Protein AF-A0AAD9R3A1-F1 (afdb_monomer_lite)

Organism: Acropora cervicornis (NCBI:txid6130)

pLDDT: mean 74.21, std 23.75, range [25.98, 95.62]

Secondary structure (DSSP, 8-state):
-HHHHHHHHHHHHHHHHHHHHHSHHHHHHHSS--S---S-S------HHHHHHHHHHHHHHHHHIIIIIHHHHHHHHHHHHHHHH-TTS-HHHHHHHHHHHHHHHHHHHHHHHHHHHHHHHHHHHHHHHHHHHHHTT--TT--HHHHHHHHHHHHHHHHHHHHHHHTTHHHHHHHHHHHHHTPPPP---

Sequence (189 aa):
MCVGFTVLYMRASMTFIAKNLSSTFSLAFFGILGPSLSSENFIMAASAAQTRVKQEVEKSIENLEKDHLRGLQAKSHLCAAKCCDNLAASKEEVQQCMNQCFTPIQQIQEYIGKELTGFQDRLSRCAQQCQDRIQDNVEPNTTQSDLEKYQAELNICVDKCCNTHLELVPKMFVRMKKVLSEVKEPSPR

Structure (mmCIF, N/CA/C/O backbone):
data_AF-A0AAD9R3A1-F1
#
_entry.id   AF-A0AAD9R3A1-F1
#
loop_
_atom_site.group_PDB
_atom_site.id
_atom_site.type_symbol
_atom_site.label_atom_id
_atom_site.label_alt_id
_atom_site.label_comp_id
_atom_site.label_asym_id
_atom_site.label_entity_id
_atom_site.label_seq_id
_atom_site.pdbx_PDB_ins_code
_atom_site.Cartn_x
_atom_site.Cartn_y
_atom_site.Cartn_z
_atom_site.occupancy
_atom_site.B_iso_or_equiv
_atom_site.auth_seq_id
_atom_site.auth_comp_id
_atom_site.auth_asym_id
_atom_site.auth_atom_id
_atom_site.pdbx_PDB_model_num
ATOM 1 N N . MET A 1 1 ? 30.810 0.534 -15.925 1.00 40.31 1 MET A N 1
ATOM 2 C CA . MET A 1 1 ? 30.378 1.335 -14.753 1.00 40.31 1 MET A CA 1
ATOM 3 C C . MET A 1 1 ? 28.852 1.505 -14.626 1.00 40.31 1 MET A C 1
ATOM 5 O O . MET A 1 1 ? 28.420 1.943 -13.569 1.00 40.31 1 MET A O 1
ATOM 9 N N . CYS A 1 2 ? 28.019 1.115 -15.606 1.00 38.97 2 CYS A N 1
ATOM 10 C CA . CYS A 1 2 ? 26.567 1.385 -15.579 1.00 38.97 2 CYS A CA 1
ATOM 11 C C . CYS A 1 2 ? 25.754 0.614 -14.519 1.00 38.97 2 CYS A C 1
ATOM 13 O O . CYS A 1 2 ? 24.804 1.157 -13.975 1.00 38.97 2 CYS A O 1
ATOM 15 N N . VAL A 1 3 ? 26.133 -0.617 -14.165 1.00 42.72 3 VAL A N 1
ATOM 16 C CA . VAL A 1 3 ? 25.333 -1.445 -13.234 1.00 42.72 3 VAL A CA 1
ATOM 17 C C . VAL A 1 3 ? 25.588 -1.089 -11.756 1.00 42.72 3 VAL A C 1
ATOM 19 O O . VAL A 1 3 ? 24.739 -1.312 -10.898 1.00 42.72 3 VAL A O 1
ATOM 22 N N . GLY A 1 4 ? 26.741 -0.485 -11.437 1.00 35.19 4 GLY A N 1
ATOM 23 C CA . GLY A 1 4 ? 27.177 -0.262 -10.051 1.00 35.19 4 GLY A CA 1
ATOM 24 C C . GLY A 1 4 ? 26.396 0.819 -9.296 1.00 35.19 4 GLY A C 1
ATOM 25 O O . GLY A 1 4 ? 26.189 0.690 -8.092 1.00 35.19 4 GLY A O 1
ATOM 26 N N . PHE A 1 5 ? 25.920 1.857 -9.990 1.00 35.19 5 PHE A N 1
ATOM 27 C CA . PHE A 1 5 ? 25.201 2.970 -9.355 1.00 35.19 5 PHE A CA 1
ATOM 28 C C . PHE A 1 5 ? 23.708 2.654 -9.151 1.00 35.19 5 PHE A C 1
ATOM 30 O O . PHE A 1 5 ? 23.144 2.966 -8.102 1.00 35.19 5 PHE A O 1
ATOM 37 N N . THR A 1 6 ? 23.086 1.930 -10.087 1.00 41.34 6 THR A N 1
ATOM 38 C CA . THR A 1 6 ? 21.679 1.509 -9.981 1.00 41.34 6 THR A CA 1
ATOM 39 C C . THR A 1 6 ? 21.484 0.428 -8.922 1.00 41.34 6 THR A C 1
ATOM 41 O O . THR A 1 6 ? 20.479 0.447 -8.223 1.00 41.34 6 THR A O 1
ATOM 44 N N . VAL A 1 7 ? 22.447 -0.480 -8.713 1.00 39.53 7 VAL A N 1
ATOM 45 C CA . VAL A 1 7 ? 22.363 -1.469 -7.619 1.00 39.53 7 VAL A CA 1
ATOM 46 C C . VAL A 1 7 ? 22.427 -0.794 -6.245 1.00 39.53 7 VAL A C 1
ATOM 48 O O . VAL A 1 7 ? 21.777 -1.275 -5.321 1.00 39.53 7 VAL A O 1
ATOM 51 N N . LEU A 1 8 ? 23.123 0.341 -6.096 1.00 34.03 8 LEU A N 1
ATOM 52 C CA . LEU A 1 8 ? 23.114 1.118 -4.850 1.00 34.03 8 LEU A CA 1
ATOM 53 C C . LEU A 1 8 ? 21.774 1.848 -4.648 1.00 34.03 8 LEU A C 1
ATOM 55 O O . LEU A 1 8 ? 21.216 1.804 -3.553 1.00 34.03 8 LEU A O 1
ATOM 59 N N . TYR A 1 9 ? 21.221 2.438 -5.714 1.00 33.84 9 TYR A N 1
ATOM 60 C CA . TYR A 1 9 ? 19.930 3.137 -5.676 1.00 33.84 9 TYR A CA 1
ATOM 61 C C . TYR A 1 9 ? 18.739 2.177 -5.531 1.00 33.84 9 TYR A C 1
ATOM 63 O O . TYR A 1 9 ? 17.757 2.503 -4.878 1.00 33.84 9 TYR A O 1
ATOM 71 N N . MET A 1 10 ? 18.832 0.952 -6.056 1.00 33.69 10 MET A N 1
ATOM 72 C CA . MET A 1 10 ? 17.771 -0.050 -5.942 1.00 33.69 10 MET A CA 1
ATOM 73 C C . MET A 1 10 ? 17.949 -1.014 -4.779 1.00 33.69 10 MET A C 1
ATOM 75 O O . MET A 1 10 ? 16.945 -1.485 -4.257 1.00 33.69 10 MET A O 1
ATOM 79 N N . ARG A 1 11 ? 19.171 -1.218 -4.258 1.00 31.00 11 ARG A N 1
ATOM 80 C CA . ARG A 1 11 ? 19.294 -1.608 -2.850 1.00 31.00 11 ARG A CA 1
ATOM 81 C C . ARG A 1 11 ? 18.605 -0.553 -2.014 1.00 31.00 11 ARG A C 1
ATOM 83 O O . ARG A 1 11 ? 17.803 -0.956 -1.194 1.00 31.00 11 ARG A O 1
ATOM 90 N N . ALA A 1 12 ? 18.782 0.744 -2.264 1.00 31.39 12 ALA A N 1
ATOM 91 C CA . ALA A 1 12 ? 17.982 1.734 -1.562 1.00 31.39 12 ALA A CA 1
ATOM 92 C C . ALA A 1 12 ? 16.477 1.536 -1.814 1.00 31.39 12 ALA A C 1
ATOM 94 O O . ALA A 1 12 ? 15.799 1.458 -0.819 1.00 31.39 12 ALA A O 1
ATOM 95 N N . SER A 1 13 ? 15.942 1.293 -3.022 1.00 31.94 13 SER A N 1
ATOM 96 C CA . SER A 1 13 ? 14.481 1.142 -3.260 1.00 31.94 13 SER A CA 1
ATOM 97 C C . SER A 1 13 ? 13.829 -0.193 -2.838 1.00 31.94 13 SER A C 1
ATOM 99 O O . SER A 1 13 ? 12.734 -0.187 -2.289 1.00 31.94 13 SER A O 1
ATOM 101 N N . MET A 1 14 ? 14.459 -1.353 -3.051 1.00 29.69 14 MET A N 1
ATOM 102 C CA . MET A 1 14 ? 13.954 -2.655 -2.572 1.00 29.69 14 MET A CA 1
ATOM 103 C C . MET A 1 14 ? 14.223 -2.847 -1.082 1.00 29.69 14 MET A C 1
ATOM 105 O O . MET A 1 14 ? 13.416 -3.462 -0.397 1.00 29.69 14 MET A O 1
ATOM 109 N N . THR A 1 15 ? 15.308 -2.277 -0.551 1.00 32.69 15 THR A N 1
ATOM 110 C CA . THR A 1 15 ? 15.479 -2.146 0.901 1.00 32.69 15 THR A CA 1
ATOM 111 C C . THR A 1 15 ? 14.560 -1.049 1.437 1.00 32.69 15 THR A C 1
ATOM 113 O O . THR A 1 15 ? 14.124 -1.158 2.564 1.00 32.69 15 THR A O 1
ATOM 116 N N . PHE A 1 16 ? 14.175 -0.042 0.653 1.00 32.09 16 PHE A N 1
ATOM 117 C CA . PHE A 1 16 ? 13.136 0.916 1.023 1.00 32.09 16 PHE A CA 1
ATOM 118 C C . PHE A 1 16 ? 11.798 0.205 1.049 1.00 32.09 16 PHE A C 1
ATOM 120 O O . PHE A 1 16 ? 11.088 0.438 1.984 1.00 32.09 16 PHE A O 1
ATOM 127 N N . ILE A 1 17 ? 11.454 -0.742 0.179 1.00 34.94 17 ILE A N 1
ATOM 128 C CA . ILE A 1 17 ? 10.175 -1.465 0.317 1.00 34.94 17 ILE A CA 1
ATOM 129 C C . ILE A 1 17 ? 10.265 -2.568 1.369 1.00 34.94 17 ILE A C 1
ATOM 131 O O . ILE A 1 17 ? 9.398 -2.637 2.214 1.00 34.94 17 ILE A O 1
ATOM 135 N N . ALA A 1 18 ? 11.319 -3.380 1.428 1.00 33.53 18 ALA A N 1
ATOM 136 C CA . ALA A 1 18 ? 11.433 -4.437 2.438 1.00 33.53 18 ALA A CA 1
ATOM 137 C C . ALA A 1 18 ? 11.735 -3.891 3.850 1.00 33.53 18 ALA A C 1
ATOM 139 O O . ALA A 1 18 ? 11.152 -4.368 4.822 1.00 33.53 18 ALA A O 1
ATOM 140 N N . LYS A 1 19 ? 12.577 -2.852 3.990 1.00 34.06 19 LYS A N 1
ATOM 141 C CA . LYS A 1 19 ? 12.755 -2.133 5.267 1.00 34.06 19 LYS A CA 1
ATOM 142 C C . LYS A 1 19 ? 11.666 -1.082 5.512 1.00 34.06 19 LYS A C 1
ATOM 144 O O . LYS A 1 19 ? 11.325 -0.939 6.666 1.00 34.06 19 LYS A O 1
ATOM 149 N N . ASN A 1 20 ? 11.012 -0.437 4.537 1.00 32.44 20 ASN A N 1
ATOM 150 C CA . ASN A 1 20 ? 9.768 0.348 4.770 1.00 32.44 20 ASN A CA 1
ATOM 151 C C . ASN A 1 20 ? 8.483 -0.470 4.633 1.00 32.44 20 ASN A C 1
ATOM 153 O O . ASN A 1 20 ? 7.426 0.106 4.397 1.00 32.44 20 ASN A O 1
ATOM 157 N N . LEU A 1 21 ? 8.521 -1.785 4.801 1.00 33.94 21 LEU A N 1
ATOM 158 C CA . LEU A 1 21 ? 7.308 -2.550 5.089 1.00 33.94 21 LEU A CA 1
ATOM 159 C C . LEU A 1 21 ? 7.387 -3.183 6.474 1.00 33.94 21 LEU A C 1
ATOM 161 O O . LEU A 1 21 ? 6.374 -3.255 7.156 1.00 33.94 21 LEU A O 1
ATOM 165 N N . SER A 1 22 ? 8.596 -3.510 6.953 1.00 29.73 22 SER A N 1
ATOM 166 C CA . SER A 1 22 ? 8.813 -3.896 8.353 1.00 29.73 22 SER A CA 1
ATOM 167 C C . SER A 1 22 ? 9.177 -2.724 9.285 1.00 29.73 22 SER A C 1
ATOM 169 O O . SER A 1 22 ? 9.043 -2.864 10.497 1.00 29.73 22 SER A O 1
ATOM 171 N N . SER A 1 23 ? 9.647 -1.578 8.767 1.00 30.36 23 SER A N 1
ATOM 172 C CA . SER A 1 23 ? 10.128 -0.435 9.570 1.00 30.36 23 SER A CA 1
ATOM 173 C C . SER A 1 23 ? 9.335 0.861 9.390 1.00 30.36 23 SER A C 1
ATOM 175 O O . SER A 1 23 ? 9.398 1.688 10.285 1.00 30.36 23 SER A O 1
ATOM 177 N N . THR A 1 24 ? 8.503 1.064 8.360 1.00 33.19 24 THR A N 1
ATOM 178 C CA . THR A 1 24 ? 7.575 2.231 8.341 1.00 33.19 24 THR A CA 1
ATOM 179 C C . THR A 1 24 ? 6.509 2.138 9.407 1.00 33.19 24 THR A C 1
ATOM 181 O O . THR A 1 24 ? 6.149 3.158 9.983 1.00 33.19 24 THR A O 1
ATOM 184 N N . PHE A 1 25 ? 6.067 0.926 9.736 1.00 33.22 25 PHE A N 1
ATOM 185 C CA . PHE A 1 25 ? 5.143 0.730 10.846 1.00 33.22 25 PHE A CA 1
ATOM 186 C C . PHE A 1 25 ? 5.796 1.027 12.209 1.00 33.22 25 PHE A C 1
ATOM 188 O O . PHE A 1 25 ? 5.098 1.184 13.201 1.00 33.22 25 PHE A O 1
ATOM 195 N N . SER A 1 26 ? 7.132 1.140 12.264 1.00 30.91 26 SER A N 1
ATOM 196 C CA . SER A 1 26 ? 7.882 1.439 13.489 1.00 30.91 26 SER A CA 1
ATOM 197 C C . SER A 1 26 ? 8.517 2.836 13.492 1.00 30.91 26 SER A C 1
ATOM 199 O O . SER A 1 26 ? 8.592 3.452 14.544 1.00 30.91 26 SER A O 1
ATOM 201 N N . LEU A 1 27 ? 8.951 3.387 12.356 1.00 30.05 27 LEU A N 1
ATOM 202 C CA . LEU A 1 27 ? 9.641 4.683 12.285 1.00 30.05 27 LEU A CA 1
ATOM 203 C C . LEU A 1 27 ? 8.686 5.864 12.088 1.00 30.05 27 LEU A C 1
ATOM 205 O O . LEU A 1 27 ? 8.975 6.939 12.606 1.00 30.05 27 LEU A O 1
ATOM 209 N N . ALA A 1 28 ? 7.516 5.674 11.466 1.00 32.00 28 ALA A N 1
ATOM 210 C CA . ALA A 1 28 ? 6.436 6.658 11.598 1.00 32.00 28 ALA A CA 1
ATOM 211 C C . ALA A 1 28 ? 5.878 6.686 13.037 1.00 32.00 28 ALA A C 1
ATOM 213 O O . ALA A 1 28 ? 5.365 7.707 13.481 1.00 32.00 28 ALA A O 1
ATOM 214 N N . PHE A 1 29 ? 6.048 5.590 13.786 1.00 32.91 29 PHE A N 1
ATOM 215 C CA . PHE A 1 29 ? 5.628 5.474 15.183 1.00 32.91 29 PHE A CA 1
ATOM 216 C C . PHE A 1 29 ? 6.653 6.063 16.173 1.00 32.91 29 PHE A C 1
ATOM 218 O O . PHE A 1 29 ? 6.265 6.631 17.187 1.00 32.91 29 PHE A O 1
ATOM 225 N N . PHE A 1 30 ? 7.955 5.989 15.870 1.00 32.78 30 PHE A N 1
ATOM 226 C CA . PHE A 1 30 ? 9.026 6.512 16.736 1.00 32.78 30 PHE A CA 1
ATOM 227 C C . PHE A 1 30 ? 9.559 7.905 16.347 1.00 32.78 30 PHE A C 1
ATOM 229 O O . PHE A 1 30 ? 10.243 8.524 17.154 1.00 32.78 30 PHE A O 1
ATOM 236 N N . GLY A 1 31 ? 9.276 8.415 15.142 1.00 26.56 31 GLY A N 1
ATOM 237 C CA . GLY A 1 31 ? 9.844 9.681 14.644 1.00 26.56 31 GLY A CA 1
ATOM 238 C C . GLY A 1 31 ? 8.970 10.932 14.800 1.00 26.56 31 GLY A C 1
ATOM 239 O O . GLY A 1 31 ? 9.456 12.032 14.552 1.00 26.56 31 GLY A O 1
ATOM 240 N N . ILE A 1 32 ? 7.696 10.789 15.183 1.00 32.34 32 ILE A N 1
ATOM 241 C CA . ILE A 1 32 ? 6.754 11.917 15.364 1.00 32.34 32 ILE A CA 1
ATOM 242 C C . ILE A 1 32 ? 6.541 12.242 16.851 1.00 32.34 32 ILE A C 1
ATOM 244 O O . ILE A 1 32 ? 6.179 13.365 17.202 1.00 32.34 32 ILE A O 1
ATOM 248 N N . LEU A 1 33 ? 6.836 11.300 17.747 1.00 26.19 33 LEU A N 1
ATOM 249 C CA . LEU A 1 33 ? 6.895 11.574 19.176 1.00 26.19 33 LEU A CA 1
ATOM 250 C C . LEU A 1 33 ? 8.239 12.233 19.483 1.00 26.19 33 LEU A C 1
ATOM 252 O O . LEU A 1 33 ? 9.254 11.576 19.706 1.00 26.19 33 LEU A O 1
ATOM 256 N N . GLY A 1 34 ? 8.222 13.566 19.464 1.00 29.38 34 GLY A N 1
ATOM 257 C CA . GLY A 1 34 ? 9.238 14.379 20.118 1.00 29.38 34 GLY A CA 1
ATOM 258 C C . GLY A 1 34 ? 9.418 13.988 21.596 1.00 29.38 34 GLY A C 1
ATOM 259 O O . GLY A 1 34 ? 8.681 13.157 22.129 1.00 29.38 34 GLY A O 1
ATOM 260 N N . PRO A 1 35 ? 10.398 14.586 22.291 1.00 31.28 35 PRO A N 1
ATOM 261 C CA . PRO A 1 35 ? 10.847 14.163 23.619 1.00 31.28 35 PRO A CA 1
ATOM 262 C C . PRO A 1 35 ? 9.876 14.510 24.770 1.00 31.28 35 PRO A C 1
ATOM 264 O O . PRO A 1 35 ? 10.309 14.845 25.866 1.00 31.28 35 PRO A O 1
ATOM 267 N N . SER A 1 36 ? 8.562 14.393 24.575 1.00 26.45 36 SER A N 1
ATOM 268 C CA . SER A 1 36 ? 7.541 14.513 25.624 1.00 26.45 36 SER A CA 1
ATOM 269 C C . SER A 1 36 ? 7.111 13.139 26.155 1.00 26.45 36 SER A C 1
ATOM 271 O O . SER A 1 36 ? 5.926 12.850 26.290 1.00 26.45 36 SER A O 1
ATOM 273 N N . LEU A 1 37 ? 8.088 12.273 26.433 1.00 26.73 37 LEU A N 1
ATOM 274 C CA . LEU A 1 37 ? 7.906 11.048 27.212 1.00 26.73 37 LEU A CA 1
ATOM 275 C C . LEU A 1 37 ? 8.439 11.301 28.622 1.00 26.73 37 LEU A C 1
ATOM 277 O O . LEU A 1 37 ? 9.523 10.858 28.995 1.00 26.73 37 LEU A O 1
ATOM 281 N N . SER A 1 38 ? 7.653 12.032 29.404 1.00 25.98 38 SER A N 1
ATOM 282 C CA . SER A 1 38 ? 7.763 12.043 30.858 1.00 25.98 38 SER A CA 1
ATOM 283 C C . SER A 1 38 ? 6.365 11.917 31.458 1.00 25.98 38 SER A C 1
ATOM 285 O O . SER A 1 38 ? 5.572 12.849 31.383 1.00 25.98 38 SER A O 1
ATOM 287 N N . SER A 1 39 ? 6.138 10.734 32.036 1.00 29.88 39 SER A N 1
ATOM 288 C CA . SER A 1 39 ? 5.223 10.406 33.137 1.00 29.88 39 SER A CA 1
ATOM 289 C C . SER A 1 39 ? 3.707 10.609 32.964 1.00 29.88 39 SER A C 1
ATOM 291 O O . SER A 1 39 ? 3.201 11.722 32.999 1.00 29.88 39 SER A O 1
ATOM 293 N N . GLU A 1 40 ? 3.038 9.449 32.987 1.00 30.19 40 GLU A N 1
ATOM 294 C CA . GLU A 1 40 ? 1.725 9.149 33.582 1.00 30.19 40 GLU A CA 1
ATOM 295 C C . GLU A 1 40 ? 0.461 9.187 32.696 1.00 30.19 40 GLU A C 1
ATOM 297 O O . GLU A 1 40 ? 0.010 10.212 32.203 1.00 30.19 40 GLU A O 1
ATOM 302 N N . ASN A 1 41 ? -0.140 7.989 32.636 1.00 28.78 41 ASN A N 1
ATOM 303 C CA . ASN A 1 41 ? -1.500 7.607 32.253 1.00 28.78 41 ASN A CA 1
ATOM 304 C C . ASN A 1 41 ? -1.821 7.293 30.777 1.00 28.78 41 ASN A C 1
ATOM 306 O O . ASN A 1 41 ? -1.790 8.129 29.884 1.00 28.78 41 ASN A O 1
ATOM 310 N N . PHE A 1 42 ? -2.267 6.039 30.612 1.00 27.67 42 PHE A N 1
ATOM 311 C CA . PHE A 1 42 ? -2.942 5.431 29.461 1.00 27.67 42 PHE A CA 1
ATOM 312 C C . PHE A 1 42 ? -2.049 4.843 28.358 1.00 27.67 42 PHE A C 1
ATOM 314 O O . PHE A 1 42 ? -1.904 5.353 27.249 1.00 27.67 42 PHE A O 1
ATOM 321 N N . ILE A 1 43 ? -1.480 3.675 28.668 1.00 35.38 43 ILE A N 1
ATOM 322 C CA . ILE A 1 43 ? -0.909 2.772 27.670 1.00 35.38 43 ILE A CA 1
ATOM 323 C C . ILE A 1 43 ? -2.056 2.269 26.786 1.00 35.38 43 ILE A C 1
ATOM 325 O O . ILE A 1 43 ? -2.883 1.472 27.226 1.00 35.38 43 ILE A O 1
ATOM 329 N N . MET A 1 44 ? -2.079 2.694 25.520 1.00 41.31 44 MET A N 1
ATOM 330 C CA . MET A 1 44 ? -2.745 1.939 24.458 1.00 41.31 44 MET A CA 1
ATOM 331 C C . MET A 1 44 ? -2.121 0.541 24.419 1.00 41.31 44 MET A C 1
ATOM 333 O O . MET A 1 44 ? -1.071 0.328 23.812 1.00 41.31 44 MET A O 1
ATOM 337 N N . ALA A 1 45 ? -2.737 -0.418 25.108 1.00 46.16 45 ALA A N 1
ATOM 338 C CA . ALA A 1 45 ? -2.397 -1.817 24.943 1.00 46.16 45 ALA A CA 1
ATOM 339 C C . ALA A 1 45 ? -2.669 -2.182 23.480 1.00 46.16 45 ALA A C 1
ATOM 341 O O . ALA A 1 45 ? -3.778 -1.977 22.981 1.00 46.16 45 ALA A O 1
ATOM 342 N N . ALA A 1 46 ? -1.653 -2.697 22.787 1.00 54.25 46 ALA A N 1
ATOM 343 C CA . ALA A 1 46 ? -1.809 -3.248 21.450 1.00 54.25 46 ALA A CA 1
ATOM 344 C C . ALA A 1 46 ? -2.805 -4.415 21.526 1.00 54.25 46 ALA A C 1
ATOM 346 O O . ALA A 1 46 ? -2.440 -5.528 21.907 1.00 54.25 46 ALA A O 1
ATOM 347 N N . SER A 1 47 ? -4.088 -4.144 21.266 1.00 63.12 47 SER A N 1
ATOM 348 C CA . SER A 1 47 ? -5.132 -5.150 21.442 1.00 63.12 47 SER A CA 1
ATOM 349 C C . SER A 1 47 ? -4.921 -6.286 20.442 1.00 63.12 47 SER A C 1
ATOM 351 O O . SER A 1 47 ? -4.402 -6.089 19.338 1.00 63.12 47 SER A O 1
ATOM 353 N N . ALA A 1 48 ? -5.369 -7.494 20.786 1.00 72.56 48 ALA A N 1
ATOM 354 C CA . ALA A 1 48 ? -5.317 -8.634 19.871 1.00 72.56 48 ALA A CA 1
ATOM 355 C C . ALA A 1 48 ? -6.017 -8.342 18.525 1.00 72.56 48 ALA A C 1
ATOM 357 O O . ALA A 1 48 ? -5.740 -8.995 17.518 1.00 72.56 48 ALA A O 1
ATOM 358 N N . ALA A 1 49 ? -6.947 -7.382 18.477 1.00 72.50 49 ALA A N 1
ATOM 359 C CA . ALA A 1 49 ? -7.571 -6.949 17.233 1.00 72.50 49 ALA A CA 1
ATOM 360 C C . ALA A 1 49 ? -6.642 -6.084 16.361 1.00 72.50 49 ALA A C 1
ATOM 362 O O . ALA A 1 49 ? -6.632 -6.269 15.144 1.00 72.50 49 ALA A O 1
ATOM 363 N N . GLN A 1 50 ? -5.790 -5.235 16.948 1.00 72.50 50 GLN A N 1
ATOM 364 C CA . GLN A 1 50 ? -4.768 -4.496 16.194 1.00 72.50 50 GLN A CA 1
ATOM 365 C C . GLN A 1 50 ? -3.752 -5.444 15.545 1.00 72.50 50 GLN A C 1
ATOM 367 O O . GLN A 1 50 ? -3.397 -5.273 14.377 1.00 72.50 50 GLN A O 1
ATOM 372 N N . THR A 1 51 ? -3.334 -6.494 16.262 1.00 81.00 51 THR A N 1
ATOM 373 C CA . THR A 1 51 ? -2.451 -7.530 15.704 1.00 81.00 51 THR A CA 1
ATOM 374 C C . THR A 1 51 ? -3.093 -8.237 14.511 1.00 81.00 51 THR A C 1
ATOM 376 O O . THR A 1 51 ? -2.430 -8.427 13.494 1.00 81.00 51 THR A O 1
ATOM 379 N N . ARG A 1 52 ? -4.387 -8.573 14.597 1.00 84.69 52 ARG A N 1
ATOM 380 C CA . ARG A 1 52 ? -5.133 -9.203 13.495 1.00 84.69 52 ARG A CA 1
ATOM 381 C C . ARG A 1 52 ? -5.192 -8.310 12.255 1.00 84.69 52 AR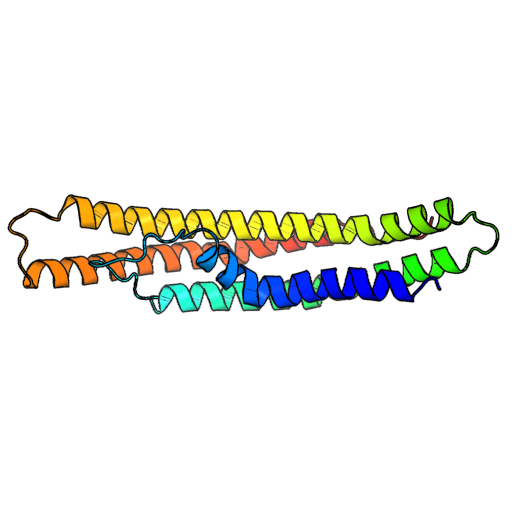G A C 1
ATOM 383 O O . ARG A 1 52 ? -4.929 -8.791 11.157 1.00 84.69 52 ARG A O 1
ATOM 390 N N . VAL A 1 53 ? -5.477 -7.015 12.428 1.00 86.00 53 VAL A N 1
ATOM 391 C CA . VAL A 1 53 ? -5.455 -6.037 11.324 1.00 86.00 53 VAL A CA 1
ATOM 392 C C . VAL A 1 53 ? -4.082 -5.998 10.666 1.00 86.00 53 VAL A C 1
ATOM 394 O O . VAL A 1 53 ? -3.983 -6.117 9.446 1.00 86.00 53 VAL A O 1
ATOM 397 N N . LYS A 1 54 ? -3.025 -5.869 11.473 1.00 80.12 54 LYS A N 1
ATOM 398 C CA . LYS A 1 54 ? -1.649 -5.813 10.981 1.00 80.12 54 LYS A CA 1
ATOM 399 C C . LYS A 1 54 ? -1.295 -7.054 10.160 1.00 80.12 54 LYS A C 1
ATOM 401 O O . LYS A 1 54 ? -0.828 -6.913 9.036 1.00 80.12 54 LYS A O 1
ATOM 406 N N . GLN A 1 55 ? -1.565 -8.246 10.688 1.00 86.50 55 GLN A N 1
ATOM 407 C CA . GLN A 1 55 ? -1.254 -9.509 10.015 1.00 86.50 55 GLN A CA 1
ATOM 408 C C . GLN A 1 55 ? -1.987 -9.656 8.678 1.00 86.50 55 GLN A C 1
ATOM 410 O O . GLN A 1 55 ? -1.385 -10.081 7.693 1.00 86.50 55 GLN A O 1
ATOM 415 N N . GLU A 1 56 ? -3.269 -9.288 8.618 1.00 88.12 56 GLU A N 1
ATOM 416 C CA . GLU A 1 56 ? -4.044 -9.395 7.379 1.00 88.12 56 GLU A CA 1
ATOM 417 C C . GLU A 1 56 ? -3.564 -8.400 6.315 1.00 88.12 56 GLU A C 1
ATOM 419 O O . GLU A 1 56 ? -3.473 -8.743 5.131 1.00 88.12 56 GLU A O 1
ATOM 424 N N . VAL A 1 57 ? -3.197 -7.185 6.733 1.00 86.62 57 VAL A N 1
ATOM 425 C CA . VAL A 1 57 ? -2.582 -6.191 5.848 1.00 86.62 57 VAL A CA 1
ATOM 426 C C . VAL A 1 57 ? -1.228 -6.695 5.347 1.00 86.62 57 VAL A C 1
ATOM 428 O O . VAL A 1 57 ? -1.034 -6.751 4.138 1.00 86.62 57 VAL A O 1
ATOM 431 N N . GLU A 1 58 ? -0.323 -7.126 6.229 1.00 83.94 58 GLU A N 1
ATOM 432 C CA . GLU A 1 58 ? 1.008 -7.634 5.857 1.00 83.94 58 GLU A CA 1
ATOM 433 C C . GLU A 1 58 ? 0.921 -8.800 4.866 1.00 83.94 58 GLU A C 1
ATOM 435 O O . GLU A 1 58 ? 1.545 -8.760 3.803 1.00 83.94 58 GLU A O 1
ATOM 440 N N . LYS A 1 59 ? 0.072 -9.791 5.158 1.00 89.12 59 LYS A N 1
ATOM 441 C CA . LYS A 1 59 ? -0.187 -10.933 4.272 1.00 89.12 59 LYS A CA 1
ATOM 442 C C . LYS A 1 59 ? -0.704 -10.488 2.904 1.00 89.12 59 LYS A C 1
ATOM 444 O O . LYS A 1 59 ? -0.297 -11.018 1.870 1.00 89.12 59 LYS A O 1
ATOM 449 N N . SER A 1 60 ? -1.612 -9.518 2.879 1.00 87.00 60 SER A N 1
ATOM 450 C CA . SER A 1 60 ? -2.174 -9.008 1.630 1.00 87.00 60 SER A CA 1
ATOM 451 C C . SER A 1 60 ? -1.145 -8.236 0.799 1.00 87.00 60 SER A C 1
ATOM 453 O O . SER A 1 60 ? -1.140 -8.374 -0.427 1.00 87.00 60 SER A O 1
ATOM 455 N N . ILE A 1 61 ? -0.239 -7.486 1.439 1.00 87.25 61 ILE A N 1
ATOM 456 C CA . ILE A 1 61 ? 0.868 -6.812 0.744 1.00 87.25 61 ILE A CA 1
ATOM 457 C C . ILE A 1 61 ? 1.856 -7.835 0.195 1.00 87.25 61 ILE A C 1
ATOM 459 O O . ILE A 1 61 ? 2.275 -7.703 -0.952 1.00 87.25 61 ILE A O 1
ATOM 463 N N . GLU A 1 62 ? 2.192 -8.871 0.964 1.00 86.81 62 GLU A N 1
ATOM 464 C CA . GLU A 1 62 ? 3.076 -9.939 0.496 1.00 86.81 62 GLU A CA 1
ATOM 465 C C . GLU A 1 62 ? 2.510 -10.625 -0.757 1.00 86.81 62 GLU A C 1
ATOM 467 O O . GLU A 1 62 ? 3.236 -10.847 -1.727 1.00 86.81 62 GLU A O 1
ATOM 472 N N . ASN A 1 63 ? 1.204 -10.904 -0.780 1.00 88.69 63 ASN A N 1
ATOM 473 C CA . ASN A 1 63 ? 0.543 -11.462 -1.960 1.00 88.69 63 ASN A CA 1
ATOM 474 C C . ASN A 1 63 ? 0.567 -10.485 -3.145 1.00 88.69 63 ASN A C 1
ATOM 476 O O . ASN A 1 63 ? 0.891 -10.875 -4.262 1.00 88.69 63 ASN A O 1
ATOM 480 N N . LEU A 1 64 ? 0.266 -9.203 -2.916 1.00 86.50 64 LEU A N 1
ATOM 481 C CA . LEU A 1 64 ? 0.316 -8.178 -3.963 1.00 86.50 64 LEU A CA 1
ATOM 482 C C . LEU A 1 64 ? 1.723 -8.053 -4.571 1.00 86.50 64 LEU A C 1
ATOM 484 O O . LEU A 1 64 ? 1.873 -7.959 -5.791 1.00 86.50 64 LEU A O 1
ATOM 488 N N . GLU A 1 65 ? 2.747 -8.073 -3.720 1.00 87.00 65 GLU A N 1
ATOM 489 C CA . GLU A 1 65 ? 4.150 -7.983 -4.107 1.00 87.00 65 GLU A CA 1
ATOM 490 C C . GLU A 1 65 ? 4.572 -9.179 -4.960 1.00 87.00 65 GLU A C 1
ATOM 492 O O . GLU A 1 65 ? 5.082 -8.983 -6.068 1.00 87.00 65 GLU A O 1
ATOM 497 N N . LYS A 1 66 ? 4.278 -10.398 -4.494 1.00 87.94 66 LYS A N 1
ATOM 498 C CA . LYS A 1 66 ? 4.554 -11.643 -5.221 1.00 87.94 66 LYS A CA 1
ATOM 499 C C . LYS A 1 66 ? 3.871 -11.685 -6.581 1.00 87.94 66 LYS A C 1
ATOM 501 O O . LYS A 1 66 ? 4.530 -11.979 -7.577 1.00 87.94 66 LYS A O 1
ATOM 506 N N . ASP A 1 67 ? 2.579 -11.380 -6.610 1.00 87.62 67 ASP A N 1
ATOM 507 C CA . ASP A 1 67 ? 1.741 -11.599 -7.785 1.00 87.62 67 ASP A CA 1
ATOM 508 C C . ASP A 1 67 ? 1.957 -10.528 -8.867 1.00 87.62 67 ASP A C 1
ATOM 510 O O . ASP A 1 67 ? 1.852 -10.830 -10.054 1.00 87.62 67 ASP A O 1
ATOM 514 N N . HIS A 1 68 ? 2.242 -9.276 -8.483 1.00 85.50 68 HIS A N 1
ATOM 515 C CA . HIS A 1 68 ? 2.226 -8.146 -9.425 1.00 85.50 68 HIS A CA 1
ATOM 516 C C . HIS A 1 68 ? 3.523 -7.326 -9.436 1.00 85.50 68 HIS A C 1
ATOM 518 O O . HIS A 1 68 ? 3.937 -6.856 -10.497 1.00 85.50 68 HIS A O 1
ATOM 524 N N . LEU A 1 69 ? 4.193 -7.140 -8.290 1.00 87.12 69 LEU A N 1
ATOM 525 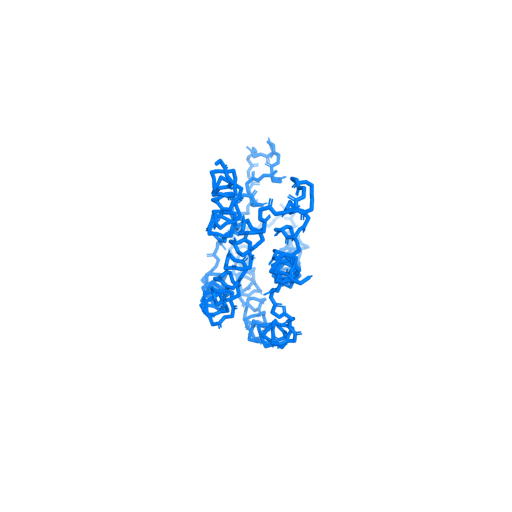C CA . LEU A 1 69 ? 5.357 -6.247 -8.223 1.00 87.12 69 LEU A CA 1
ATOM 526 C C . LEU A 1 69 ? 6.648 -6.927 -8.676 1.00 87.12 69 LEU A C 1
ATOM 528 O O . LEU A 1 69 ? 7.395 -6.320 -9.440 1.00 87.12 69 LEU A O 1
ATOM 532 N N . ARG A 1 70 ? 6.905 -8.181 -8.280 1.00 89.12 70 ARG A N 1
ATOM 533 C CA . ARG A 1 70 ? 8.150 -8.891 -8.647 1.00 89.12 70 ARG A CA 1
ATOM 534 C C . ARG A 1 70 ? 8.343 -9.001 -10.153 1.00 89.12 70 ARG A C 1
ATOM 536 O O . ARG A 1 70 ? 9.424 -8.718 -10.668 1.00 89.12 70 ARG A O 1
ATOM 543 N N . GLY A 1 71 ? 7.287 -9.395 -10.865 1.00 89.00 71 GLY A N 1
ATOM 544 C CA . GLY A 1 71 ? 7.318 -9.512 -12.322 1.00 89.00 71 GLY A CA 1
ATOM 545 C C . GLY A 1 71 ? 7.582 -8.165 -12.994 1.00 89.00 71 GLY A C 1
ATOM 546 O O . GLY A 1 71 ? 8.402 -8.075 -13.909 1.00 89.00 71 GLY A O 1
ATOM 547 N N . LEU A 1 72 ? 6.948 -7.101 -12.498 1.00 87.62 72 LEU A N 1
ATOM 548 C CA . LEU A 1 72 ? 7.160 -5.751 -13.006 1.00 87.62 72 LEU A CA 1
ATOM 549 C C . LEU A 1 72 ? 8.585 -5.246 -12.728 1.00 87.62 72 LEU A C 1
ATOM 551 O O . LEU A 1 72 ? 9.217 -4.707 -13.632 1.00 87.62 72 LEU A O 1
ATOM 555 N N . GLN A 1 73 ? 9.123 -5.489 -11.528 1.00 87.56 73 GLN A N 1
ATOM 556 C CA . GLN A 1 73 ? 10.513 -5.174 -11.168 1.00 87.56 73 GLN A CA 1
ATOM 557 C C . GLN A 1 73 ? 11.495 -5.845 -12.123 1.00 87.56 73 GLN A C 1
ATOM 559 O O . GLN A 1 73 ? 12.376 -5.180 -12.671 1.00 87.56 73 GLN A O 1
ATOM 564 N N . ALA A 1 74 ? 11.319 -7.147 -12.364 1.00 91.88 74 ALA A N 1
ATOM 565 C CA . ALA A 1 74 ? 12.163 -7.894 -13.286 1.00 91.88 74 ALA A CA 1
ATOM 566 C C . ALA A 1 74 ? 12.145 -7.268 -14.691 1.00 91.88 74 ALA A C 1
ATOM 568 O O . ALA A 1 74 ? 13.202 -7.037 -15.280 1.00 91.88 74 ALA A O 1
ATOM 569 N N . LYS A 1 75 ? 10.960 -6.908 -15.202 1.00 93.12 75 LYS A N 1
ATOM 570 C CA . LYS A 1 75 ? 10.819 -6.233 -16.502 1.00 93.12 75 LYS A CA 1
ATOM 571 C C . LYS A 1 75 ? 11.475 -4.849 -16.516 1.00 93.12 75 LYS A C 1
ATOM 573 O O . LYS A 1 75 ? 12.159 -4.528 -17.486 1.00 93.12 75 LYS A O 1
ATOM 578 N N . SER A 1 76 ? 11.341 -4.056 -15.452 1.00 89.56 76 SER A N 1
ATOM 579 C CA . SER A 1 76 ? 11.998 -2.744 -15.328 1.00 89.56 76 SER A CA 1
ATOM 580 C C . SER A 1 76 ? 13.522 -2.860 -15.383 1.00 89.56 76 SER A C 1
ATOM 582 O O . SER A 1 76 ? 14.180 -2.093 -16.084 1.00 89.56 76 SER A O 1
ATOM 584 N N . HIS A 1 77 ? 14.093 -3.860 -14.712 1.00 93.31 77 HIS A N 1
ATOM 585 C CA . HIS A 1 77 ? 15.529 -4.129 -14.774 1.00 93.31 77 HIS A CA 1
ATOM 586 C C . HIS A 1 77 ? 15.995 -4.559 -16.164 1.00 93.31 77 HIS A C 1
ATOM 588 O O . HIS A 1 77 ? 17.005 -4.055 -16.651 1.00 93.31 77 HIS A O 1
ATOM 594 N N . LEU A 1 78 ? 15.258 -5.461 -16.815 1.00 95.56 78 LEU A N 1
ATOM 595 C CA . LEU A 1 78 ? 15.569 -5.897 -18.178 1.00 95.56 78 LEU A CA 1
ATOM 596 C C . LEU A 1 78 ? 15.466 -4.738 -19.180 1.00 95.56 78 LEU A C 1
ATOM 598 O O . LEU A 1 78 ? 16.282 -4.642 -20.092 1.00 95.56 78 LEU A O 1
ATOM 602 N N . CYS A 1 79 ? 14.498 -3.840 -18.996 1.00 95.62 79 CYS A N 1
ATOM 603 C CA . CYS A 1 79 ? 14.379 -2.602 -19.762 1.00 95.62 79 CYS A CA 1
ATOM 604 C C . CYS A 1 79 ? 15.627 -1.722 -19.593 1.00 95.62 79 CYS A C 1
ATOM 606 O O . CYS A 1 79 ? 16.251 -1.352 -20.585 1.00 95.62 79 CYS A O 1
ATOM 608 N N . ALA A 1 80 ? 16.052 -1.467 -18.351 1.00 93.50 80 ALA A N 1
ATOM 609 C CA . ALA A 1 80 ? 17.228 -0.644 -18.073 1.00 93.50 80 ALA A CA 1
ATOM 610 C C . ALA A 1 80 ? 18.530 -1.267 -18.609 1.00 93.50 80 ALA A C 1
ATOM 612 O O . ALA A 1 80 ? 19.416 -0.546 -19.070 1.00 93.50 80 ALA A O 1
ATOM 613 N N . ALA A 1 81 ? 18.635 -2.600 -18.592 1.00 94.44 81 ALA A N 1
ATOM 614 C CA . ALA A 1 81 ? 19.753 -3.313 -19.204 1.00 94.44 81 ALA A CA 1
ATOM 615 C C . ALA A 1 81 ? 19.813 -3.057 -20.718 1.00 94.44 81 ALA A C 1
ATOM 617 O O . ALA A 1 81 ? 20.852 -2.637 -21.215 1.00 94.44 81 ALA A O 1
ATOM 618 N N . LYS A 1 82 ? 18.679 -3.176 -21.424 1.00 95.25 82 LYS A N 1
ATOM 619 C CA . LYS A 1 82 ? 18.593 -2.882 -22.866 1.00 95.25 82 LYS A CA 1
ATOM 620 C C . LYS A 1 82 ? 18.942 -1.432 -23.205 1.00 95.25 82 LYS A C 1
ATOM 622 O O . LYS A 1 82 ? 19.548 -1.189 -24.241 1.00 95.25 82 LYS A O 1
ATOM 627 N N . CYS A 1 83 ? 18.606 -0.471 -22.339 1.00 93.25 83 CYS A N 1
ATOM 628 C CA . CYS A 1 83 ? 19.039 0.920 -22.517 1.00 93.25 83 CYS A CA 1
ATOM 629 C C . CYS A 1 83 ? 20.572 1.041 -22.545 1.00 93.25 83 CYS A C 1
ATOM 631 O O . CYS A 1 83 ? 21.109 1.845 -23.301 1.00 93.25 83 CYS A O 1
ATOM 633 N N . CYS A 1 84 ? 21.281 0.241 -21.740 1.00 92.88 84 CYS A N 1
ATOM 634 C CA . CYS A 1 84 ? 22.744 0.247 -21.691 1.00 92.88 84 CYS A CA 1
ATOM 635 C C . CYS A 1 84 ? 23.399 -0.429 -22.904 1.00 92.88 84 CYS A C 1
ATOM 637 O O . CYS A 1 84 ? 24.568 -0.157 -23.169 1.00 92.88 84 CYS A O 1
ATOM 639 N N . ASP 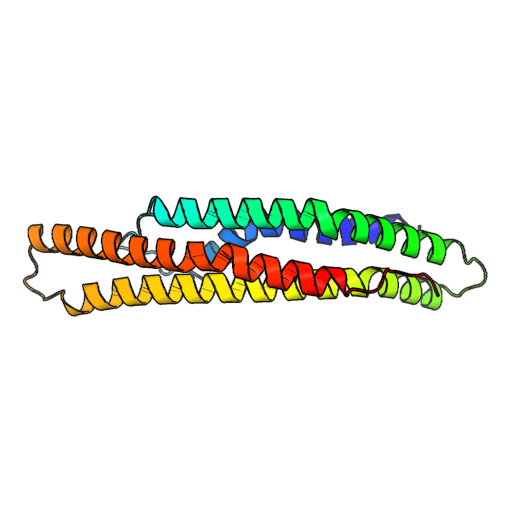A 1 85 ? 22.675 -1.286 -23.629 1.00 94.94 85 ASP A N 1
ATOM 640 C CA . ASP A 1 85 ? 23.185 -1.952 -24.835 1.00 94.94 85 ASP A CA 1
ATOM 641 C C . ASP A 1 85 ? 23.274 -0.991 -26.036 1.00 94.94 85 ASP A C 1
ATOM 643 O O . ASP A 1 85 ? 23.964 -1.272 -27.018 1.00 94.94 85 ASP A O 1
ATOM 647 N N . ASN A 1 86 ? 22.606 0.168 -25.970 1.00 91.94 86 ASN A N 1
ATOM 648 C CA . ASN A 1 86 ? 22.680 1.188 -27.009 1.00 91.94 86 ASN A CA 1
ATOM 649 C C . ASN A 1 86 ? 23.977 2.007 -26.894 1.00 91.94 86 ASN A C 1
ATOM 651 O O . ASN A 1 86 ? 24.007 3.080 -26.296 1.00 91.94 86 ASN A O 1
ATOM 655 N N . LEU A 1 87 ? 25.045 1.505 -27.515 1.00 92.81 87 LEU A N 1
ATOM 656 C CA . LEU A 1 87 ? 26.360 2.160 -27.533 1.00 92.81 87 LEU A CA 1
ATOM 657 C C . LEU A 1 87 ? 26.416 3.430 -28.400 1.00 92.81 87 LEU A C 1
ATOM 659 O O . LEU A 1 87 ? 27.395 4.169 -28.319 1.00 92.81 87 LEU A O 1
ATOM 663 N N . ALA A 1 88 ? 25.409 3.666 -29.245 1.00 94.75 88 ALA A N 1
ATOM 664 C CA . ALA A 1 88 ? 25.333 4.855 -30.092 1.00 94.75 88 ALA A CA 1
ATOM 665 C C . ALA A 1 88 ? 24.689 6.052 -29.374 1.00 94.75 88 ALA A C 1
ATOM 667 O O . ALA A 1 88 ? 24.900 7.191 -29.785 1.00 94.75 88 ALA A O 1
ATOM 668 N N . ALA A 1 89 ? 23.908 5.798 -28.321 1.00 92.50 89 ALA A N 1
ATOM 669 C CA . ALA A 1 89 ? 23.279 6.839 -27.524 1.00 92.50 89 ALA A CA 1
ATOM 670 C C . ALA A 1 89 ? 24.300 7.551 -26.628 1.00 92.50 89 ALA A C 1
ATOM 672 O O . ALA A 1 89 ? 25.241 6.954 -26.098 1.00 92.50 89 ALA A O 1
ATOM 673 N N . SER A 1 90 ? 24.076 8.843 -26.416 1.00 94.75 90 SER A N 1
ATOM 674 C CA . SER A 1 90 ? 24.787 9.619 -25.409 1.00 94.75 90 SER A CA 1
ATOM 675 C C . SER A 1 90 ? 24.500 9.094 -24.001 1.00 94.75 90 SER A C 1
ATOM 677 O O . SER A 1 90 ? 23.510 8.406 -23.729 1.00 94.75 90 SER A O 1
ATOM 679 N N . LYS A 1 91 ? 25.368 9.466 -23.059 1.00 92.06 91 LYS A N 1
ATOM 680 C CA . LYS A 1 91 ? 25.195 9.123 -21.646 1.00 92.06 91 LYS A CA 1
ATOM 681 C C . LYS A 1 91 ? 23.841 9.609 -21.122 1.00 92.06 91 LYS A C 1
ATOM 683 O O . LYS A 1 91 ? 23.175 8.876 -20.396 1.00 92.06 91 LYS A O 1
ATOM 688 N N . GLU A 1 92 ? 23.452 10.828 -21.473 1.00 94.38 92 GLU A N 1
ATOM 689 C CA . GLU A 1 92 ? 22.219 11.474 -21.032 1.00 94.38 92 GLU A CA 1
ATOM 690 C C . GLU A 1 92 ? 20.981 10.723 -21.547 1.00 94.38 92 GLU A C 1
ATOM 692 O O . GLU A 1 92 ? 20.068 10.447 -20.766 1.00 94.38 92 GLU A O 1
ATOM 697 N N . GLU A 1 93 ? 20.990 10.295 -22.813 1.00 94.06 93 GLU A N 1
ATOM 698 C CA . GLU A 1 93 ? 19.914 9.492 -23.410 1.00 94.06 93 GLU A CA 1
ATOM 699 C C . GLU A 1 93 ? 19.772 8.123 -22.727 1.00 94.06 93 GLU A C 1
ATOM 701 O O . GLU A 1 93 ? 18.661 7.707 -22.387 1.00 94.06 93 GLU A O 1
ATOM 706 N N . VAL A 1 94 ? 20.889 7.443 -22.441 1.00 93.12 94 VAL A N 1
ATOM 707 C CA . VAL A 1 94 ? 20.875 6.159 -21.717 1.00 93.12 94 VAL A CA 1
ATOM 708 C C . VAL A 1 94 ? 20.307 6.328 -20.304 1.00 93.12 94 VAL A C 1
ATOM 710 O O . VAL A 1 94 ? 19.499 5.508 -19.863 1.00 93.12 94 VAL A O 1
ATOM 713 N N . GLN A 1 95 ? 20.673 7.399 -19.591 1.00 92.00 95 GLN A N 1
ATOM 714 C CA . GLN A 1 95 ? 20.117 7.691 -18.262 1.00 92.00 95 GLN A CA 1
ATOM 715 C C . GLN A 1 95 ? 18.612 7.964 -18.316 1.00 92.00 95 GLN A C 1
ATOM 717 O O . GLN A 1 95 ? 17.862 7.443 -17.488 1.00 92.00 95 GLN A O 1
ATOM 722 N N . GLN A 1 96 ? 18.152 8.741 -19.297 1.00 93.88 96 GLN A N 1
ATOM 723 C CA . GLN A 1 96 ? 16.731 9.027 -19.467 1.00 93.88 96 GLN A CA 1
ATOM 724 C C . GLN A 1 96 ? 15.927 7.752 -19.763 1.00 93.88 96 GLN A C 1
ATOM 726 O O . GLN A 1 96 ? 14.901 7.528 -19.118 1.00 93.88 96 GLN A O 1
ATOM 731 N N . CYS A 1 97 ? 16.421 6.890 -20.656 1.00 93.25 97 CYS A N 1
ATOM 732 C CA . CYS A 1 97 ? 15.823 5.584 -20.949 1.00 93.25 97 CYS A CA 1
ATOM 733 C C . CYS A 1 97 ? 15.716 4.721 -19.681 1.00 93.25 97 CYS A C 1
ATOM 735 O O . CYS A 1 97 ? 14.643 4.210 -19.356 1.00 93.25 97 CYS A O 1
ATOM 737 N N . MET A 1 98 ? 16.799 4.623 -18.898 1.00 92.75 98 MET A N 1
ATOM 738 C CA . MET A 1 98 ? 16.785 3.865 -17.643 1.00 92.75 98 MET A CA 1
ATOM 739 C C . MET A 1 98 ? 15.761 4.410 -16.645 1.00 92.75 98 MET A C 1
ATOM 741 O O . MET A 1 98 ? 15.042 3.624 -16.034 1.00 92.75 98 MET A O 1
ATOM 745 N N . ASN A 1 99 ? 15.654 5.732 -16.493 1.00 90.38 99 ASN A N 1
ATOM 746 C CA . ASN A 1 99 ? 14.687 6.342 -15.577 1.00 90.38 99 ASN A CA 1
ATOM 747 C C . ASN A 1 99 ? 13.239 6.014 -15.971 1.00 90.38 99 ASN A C 1
ATOM 749 O O . ASN A 1 99 ? 12.424 5.680 -15.107 1.00 90.38 99 ASN A O 1
ATOM 753 N N . GLN A 1 100 ? 12.931 6.028 -17.271 1.00 92.06 100 GLN A N 1
ATOM 754 C CA . GLN A 1 100 ? 11.603 5.682 -17.786 1.00 92.06 100 GLN A CA 1
ATOM 755 C C . GLN A 1 100 ? 11.223 4.221 -17.508 1.00 92.06 100 GLN A C 1
ATOM 757 O O . GLN A 1 100 ? 10.058 3.932 -17.231 1.00 92.06 100 GLN A O 1
ATOM 762 N N . CYS A 1 101 ? 12.192 3.300 -17.485 1.00 90.56 101 CYS A N 1
ATOM 763 C CA . CYS A 1 101 ? 11.946 1.899 -17.133 1.00 90.56 101 CYS A CA 1
ATOM 764 C C . CYS A 1 101 ? 11.414 1.712 -15.698 1.00 90.56 101 CYS A C 1
ATOM 766 O O . CYS A 1 101 ? 10.759 0.704 -15.418 1.00 90.56 101 CYS A O 1
ATOM 768 N N . PHE A 1 102 ? 11.676 2.657 -14.786 1.00 90.94 102 PHE A N 1
ATOM 769 C CA . PHE A 1 102 ? 11.230 2.594 -13.387 1.00 90.94 102 PHE A CA 1
ATOM 770 C C . PHE A 1 102 ? 10.013 3.473 -13.081 1.00 90.94 102 PHE A C 1
ATOM 772 O O . PHE A 1 102 ? 9.423 3.332 -12.011 1.00 90.94 102 PHE A O 1
ATOM 779 N N . THR A 1 103 ? 9.573 4.326 -14.007 1.00 89.44 103 THR A N 1
ATOM 780 C CA . THR A 1 103 ? 8.375 5.154 -13.804 1.00 89.44 103 THR A CA 1
ATOM 781 C C . THR A 1 103 ? 7.115 4.331 -13.487 1.00 89.44 103 THR A C 1
ATOM 783 O O . THR A 1 103 ? 6.449 4.661 -12.504 1.00 89.44 103 THR A O 1
ATOM 786 N N . PRO A 1 104 ? 6.792 3.234 -14.210 1.00 89.00 104 PRO A N 1
ATOM 787 C CA . PRO A 1 104 ? 5.564 2.478 -13.948 1.00 89.00 104 PRO A CA 1
ATOM 788 C C . PRO A 1 104 ? 5.520 1.892 -12.535 1.00 89.00 104 PRO A C 1
ATOM 790 O O . PRO A 1 104 ? 4.496 1.937 -11.854 1.00 89.00 104 PRO A O 1
ATOM 793 N N . ILE A 1 105 ? 6.655 1.373 -12.058 1.00 85.88 105 ILE A N 1
ATOM 794 C CA . ILE A 1 105 ? 6.712 0.773 -10.731 1.00 85.88 105 ILE A CA 1
ATOM 795 C C . ILE A 1 105 ? 6.687 1.825 -9.616 1.00 85.88 105 ILE A C 1
ATOM 797 O O . ILE A 1 105 ? 6.046 1.598 -8.592 1.00 85.88 105 ILE A O 1
A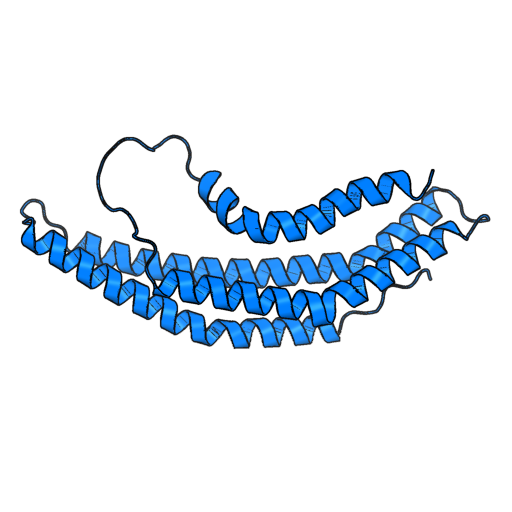TOM 801 N N . GLN A 1 106 ? 7.319 2.985 -9.815 1.00 86.44 106 GLN A N 1
ATOM 802 C CA . GLN A 1 106 ? 7.257 4.094 -8.859 1.00 86.44 106 GLN A CA 1
ATOM 803 C C . GLN A 1 106 ? 5.815 4.582 -8.668 1.00 86.44 106 GLN A C 1
ATOM 805 O O . GLN A 1 106 ? 5.369 4.731 -7.533 1.00 86.44 106 GLN A O 1
ATOM 810 N N . GLN A 1 107 ? 5.061 4.738 -9.761 1.00 86.50 107 GLN A N 1
ATOM 811 C CA . GLN A 1 107 ? 3.650 5.140 -9.719 1.00 86.50 107 G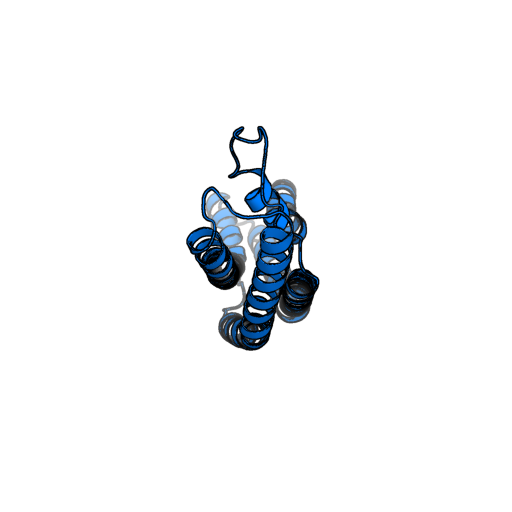LN A CA 1
ATOM 812 C C . GLN A 1 107 ? 2.789 4.145 -8.930 1.00 86.50 107 GLN A C 1
ATOM 814 O O . GLN A 1 107 ? 1.977 4.543 -8.094 1.00 86.50 107 GLN A O 1
ATOM 819 N N . ILE A 1 108 ? 2.994 2.844 -9.152 1.00 85.12 108 ILE A N 1
ATOM 820 C CA . ILE A 1 108 ? 2.292 1.798 -8.402 1.00 85.12 108 ILE A CA 1
ATOM 821 C C . ILE A 1 108 ? 2.646 1.850 -6.915 1.00 85.12 108 ILE A C 1
ATOM 823 O O . ILE A 1 108 ? 1.758 1.769 -6.068 1.00 85.12 108 ILE A O 1
ATOM 827 N N . GLN A 1 109 ? 3.932 1.958 -6.586 1.00 81.69 109 GLN A N 1
ATOM 828 C CA . GLN A 1 109 ? 4.390 1.983 -5.197 1.00 81.69 109 GLN A CA 1
ATOM 829 C C . GLN A 1 109 ? 3.826 3.192 -4.446 1.00 81.69 109 GLN A C 1
ATOM 831 O O . GLN A 1 109 ? 3.380 3.047 -3.308 1.00 81.69 109 GLN A O 1
ATOM 836 N N . GLU A 1 110 ? 3.772 4.357 -5.095 1.00 85.69 110 GLU A N 1
ATOM 837 C CA . GLU A 1 110 ? 3.136 5.552 -4.545 1.00 85.69 110 GLU A CA 1
ATOM 838 C C . GLU A 1 110 ? 1.632 5.335 -4.313 1.00 85.69 110 GLU A C 1
ATOM 840 O O . GLU A 1 110 ? 1.115 5.680 -3.249 1.00 85.69 110 GLU A O 1
ATOM 845 N N . TYR A 1 111 ? 0.928 4.724 -5.271 1.00 86.94 111 TYR A N 1
ATOM 846 C CA . TYR A 1 111 ? -0.500 4.425 -5.140 1.00 86.94 111 TYR A CA 1
ATOM 847 C C . TYR A 1 111 ? -0.793 3.453 -3.985 1.00 86.94 111 TYR A C 1
ATOM 849 O O . TYR A 1 111 ? -1.667 3.721 -3.159 1.00 86.94 111 TYR A O 1
ATOM 857 N N . ILE A 1 112 ? -0.029 2.359 -3.879 1.00 86.69 112 ILE A N 1
ATOM 858 C CA . ILE A 1 112 ? -0.138 1.405 -2.765 1.00 86.69 112 ILE A CA 1
ATOM 859 C C . ILE A 1 112 ? 0.107 2.125 -1.435 1.00 86.69 112 ILE A C 1
ATOM 861 O O . ILE A 1 112 ? -0.672 1.956 -0.497 1.00 86.69 112 ILE A O 1
ATOM 865 N N . GLY A 1 113 ? 1.149 2.960 -1.366 1.00 82.50 113 GLY A N 1
ATOM 866 C CA . GLY A 1 113 ? 1.454 3.768 -0.187 1.00 82.50 113 GLY A CA 1
ATOM 867 C C . GLY A 1 113 ? 0.283 4.662 0.226 1.00 82.50 113 GLY A C 1
ATOM 868 O O . GLY A 1 113 ? -0.112 4.646 1.388 1.00 82.50 113 GLY A O 1
ATOM 869 N N . LYS A 1 114 ? -0.333 5.376 -0.725 1.00 87.44 114 LYS A N 1
ATOM 870 C CA . LYS A 1 114 ? -1.501 6.237 -0.467 1.00 87.44 114 LYS A CA 1
ATOM 871 C C . LYS A 1 114 ? -2.694 5.465 0.098 1.00 87.44 114 LYS A C 1
ATOM 873 O O . LYS A 1 114 ? -3.297 5.915 1.071 1.00 87.44 114 LYS A O 1
ATOM 878 N N . GLU A 1 115 ? -3.030 4.310 -0.474 1.00 87.88 115 GLU A N 1
ATOM 879 C CA . GLU A 1 115 ? -4.139 3.484 0.025 1.00 87.88 115 GLU A CA 1
ATOM 880 C C . GLU A 1 115 ? -3.856 2.947 1.442 1.00 87.88 115 GLU A C 1
ATOM 882 O O . GLU A 1 115 ? -4.738 2.994 2.303 1.00 87.88 115 GLU A O 1
ATOM 887 N N . LEU A 1 116 ? -2.623 2.497 1.717 1.00 86.06 116 LEU A N 1
ATOM 888 C CA . LEU A 1 116 ? -2.222 2.001 3.040 1.00 86.06 116 LEU A CA 1
ATOM 889 C C . LEU A 1 116 ? -2.211 3.102 4.104 1.00 86.06 116 LEU A C 1
ATOM 891 O O . LEU A 1 116 ? -2.660 2.859 5.226 1.00 86.06 116 LEU A O 1
ATOM 895 N N . THR A 1 117 ? -1.719 4.297 3.774 1.00 83.75 117 THR A N 1
ATOM 896 C CA . THR A 1 117 ? -1.772 5.458 4.673 1.00 83.75 117 THR A CA 1
ATOM 897 C C . THR A 1 117 ? -3.220 5.845 4.948 1.00 83.75 117 THR A C 1
ATOM 899 O O . THR A 1 117 ? -3.615 5.950 6.104 1.00 83.75 117 THR A O 1
ATOM 902 N N . GLY A 1 118 ? -4.062 5.932 3.913 1.00 85.88 118 GLY A N 1
ATOM 903 C CA . GLY A 1 118 ? -5.482 6.239 4.088 1.00 85.88 118 GLY A CA 1
ATOM 904 C C . GLY A 1 118 ? -6.219 5.217 4.964 1.00 85.88 118 GLY A C 1
ATOM 905 O O . GLY A 1 118 ? -7.099 5.587 5.745 1.00 85.88 118 GLY A O 1
ATOM 906 N N . PHE A 1 119 ? -5.858 3.934 4.876 1.00 86.75 119 PHE A N 1
ATOM 907 C CA . PHE A 1 119 ? -6.381 2.898 5.765 1.00 86.75 119 PHE A CA 1
ATOM 908 C C . PHE A 1 119 ? -5.924 3.090 7.219 1.00 86.75 119 PHE A C 1
ATOM 910 O O . PHE A 1 119 ? -6.759 3.075 8.127 1.00 86.75 119 PHE A O 1
ATOM 917 N N . GLN A 1 120 ? -4.624 3.311 7.436 1.00 81.69 120 GLN A N 1
ATOM 918 C CA . GLN A 1 120 ? -4.049 3.549 8.765 1.00 81.69 120 GLN A CA 1
ATOM 919 C C . GLN A 1 120 ? -4.644 4.791 9.431 1.00 81.69 120 GLN A C 1
ATOM 921 O O . GLN A 1 120 ? -5.045 4.723 10.590 1.00 81.69 120 GLN A O 1
ATOM 926 N N . ASP A 1 121 ? -4.796 5.886 8.689 1.00 84.19 121 ASP A N 1
ATOM 927 C CA . ASP A 1 121 ? -5.369 7.133 9.190 1.00 84.19 121 ASP A CA 1
ATOM 928 C C . ASP A 1 121 ? -6.812 6.947 9.669 1.00 84.19 121 ASP A C 1
ATOM 930 O O . ASP A 1 121 ? -7.222 7.489 10.695 1.00 84.19 121 ASP A O 1
ATOM 934 N N . ARG A 1 122 ? -7.612 6.164 8.934 1.00 86.38 122 ARG A N 1
ATOM 935 C CA . ARG A 1 122 ? -8.991 5.852 9.331 1.00 86.38 122 ARG A CA 1
ATOM 936 C C . ARG A 1 122 ? -9.043 5.007 10.599 1.00 86.38 122 ARG A C 1
ATOM 938 O O . ARG A 1 122 ? -9.858 5.293 11.475 1.00 86.38 122 ARG A O 1
ATOM 945 N N . LEU A 1 123 ? -8.172 4.005 10.701 1.00 85.31 123 LEU A N 1
ATOM 946 C CA . LEU A 1 123 ? -8.079 3.156 11.884 1.00 85.31 123 LEU A CA 1
ATOM 947 C C . LEU A 1 123 ? -7.610 3.955 13.109 1.00 85.31 123 LEU A C 1
ATOM 949 O O . LEU A 1 123 ? -8.209 3.838 14.176 1.00 85.31 123 LEU A O 1
ATOM 953 N N . SER A 1 124 ? -6.591 4.799 12.935 1.00 83.69 124 SER A N 1
ATOM 954 C CA . SER A 1 124 ? -6.051 5.675 13.977 1.00 83.69 124 SER A CA 1
ATOM 955 C C . SER A 1 124 ? -7.112 6.648 14.490 1.00 83.69 124 SER A C 1
ATOM 957 O O . SER A 1 124 ? -7.362 6.685 15.692 1.00 83.69 124 SER A O 1
ATOM 959 N N . ARG A 1 125 ? -7.834 7.335 13.592 1.00 87.06 125 ARG A N 1
ATOM 960 C CA . ARG A 1 125 ? -8.953 8.207 13.984 1.00 87.06 125 ARG A CA 1
ATOM 961 C C . ARG A 1 125 ? -10.063 7.454 14.717 1.00 87.06 125 ARG A C 1
ATOM 963 O O . ARG A 1 125 ? -10.655 8.003 15.635 1.00 87.06 125 ARG A O 1
ATOM 970 N N . CYS A 1 126 ? -10.352 6.208 14.335 1.00 87.38 126 CYS A N 1
ATOM 971 C CA . CYS A 1 126 ? -11.340 5.386 15.039 1.00 87.38 126 CYS A CA 1
ATOM 972 C C . CYS A 1 126 ? -10.896 5.092 16.481 1.00 87.38 126 CYS A C 1
ATOM 974 O O . CYS A 1 126 ? -11.677 5.257 17.413 1.00 87.38 126 CYS A O 1
ATOM 976 N N . ALA A 1 127 ? -9.630 4.709 16.671 1.00 85.12 127 ALA A N 1
ATOM 977 C CA . ALA A 1 127 ? -9.070 4.463 17.998 1.00 85.12 127 ALA A CA 1
ATOM 978 C C . ALA A 1 127 ? -9.017 5.742 18.854 1.00 85.12 127 ALA A C 1
ATOM 980 O O . ALA A 1 127 ? -9.361 5.691 20.031 1.00 85.12 127 ALA A O 1
ATOM 981 N N . GLN A 1 128 ? -8.669 6.886 18.256 1.00 84.25 128 GLN A N 1
ATOM 982 C CA . GLN A 1 128 ? -8.706 8.190 18.928 1.00 84.25 128 GLN A CA 1
ATOM 983 C C . GLN A 1 128 ? -10.121 8.542 19.393 1.00 84.25 128 GLN A C 1
ATOM 985 O O . GLN A 1 128 ? -10.306 8.864 20.555 1.00 84.25 128 GLN A O 1
ATOM 990 N N . GLN A 1 129 ? -11.146 8.342 18.558 1.00 88.44 129 GLN A N 1
ATOM 991 C CA . GLN A 1 129 ? -12.537 8.553 18.980 1.00 88.44 129 GLN A CA 1
ATOM 992 C C . GLN A 1 129 ? -12.959 7.646 20.142 1.00 88.44 129 GLN A C 1
ATOM 994 O O . GLN A 1 129 ? -13.791 8.041 20.956 1.00 88.44 129 GLN A O 1
ATOM 999 N N . CYS A 1 130 ? -12.431 6.421 20.221 1.00 85.88 130 CYS A N 1
ATOM 1000 C CA . CYS A 1 130 ? -12.652 5.568 21.385 1.00 85.88 130 CYS A CA 1
ATOM 1001 C C . CYS A 1 130 ? -12.010 6.168 22.637 1.00 85.88 130 CYS A C 1
ATOM 1003 O O . CYS A 1 130 ? -12.642 6.182 23.685 1.00 85.88 130 CYS A O 1
ATOM 1005 N N . GLN A 1 131 ? -10.782 6.668 22.520 1.00 82.38 131 GLN A N 1
ATOM 1006 C CA . GLN A 1 131 ? -10.071 7.308 23.618 1.00 82.38 131 GLN A CA 1
ATOM 1007 C C . GLN A 1 131 ? -10.776 8.584 24.092 1.00 82.38 131 GLN A C 1
ATOM 1009 O O . GLN A 1 131 ? -11.011 8.712 25.290 1.00 82.38 131 GLN A O 1
ATOM 1014 N N . ASP A 1 132 ? -11.164 9.472 23.175 1.00 85.56 132 ASP A N 1
ATOM 1015 C CA . ASP A 1 132 ? -11.848 10.732 23.489 1.00 85.56 132 ASP A CA 1
ATOM 1016 C C . ASP A 1 132 ? -13.136 10.469 24.283 1.00 85.56 132 ASP A C 1
ATOM 1018 O O . ASP A 1 132 ? -13.350 11.051 25.340 1.00 85.56 132 ASP A O 1
ATOM 1022 N N . ARG A 1 133 ? -13.937 9.480 23.860 1.00 85.94 133 ARG A N 1
ATOM 1023 C CA . ARG A 1 133 ? -15.158 9.074 24.581 1.00 85.94 133 ARG A CA 1
ATOM 1024 C C . ARG A 1 133 ? -14.890 8.615 26.006 1.00 85.94 133 ARG A C 1
ATOM 1026 O O . ARG A 1 133 ? -15.729 8.822 26.872 1.00 85.94 133 ARG A O 1
ATOM 1033 N N . ILE A 1 134 ? -13.774 7.933 26.244 1.00 84.38 134 ILE A N 1
ATOM 1034 C CA . ILE A 1 134 ? -13.406 7.521 27.598 1.00 84.38 134 ILE A CA 1
ATOM 1035 C C . ILE A 1 134 ? -12.973 8.741 28.407 1.00 84.38 134 ILE A C 1
ATOM 1037 O O . ILE A 1 134 ? -13.423 8.901 29.536 1.00 84.38 134 ILE A O 1
ATOM 1041 N N . GLN A 1 135 ? -12.157 9.619 27.819 1.00 83.25 135 GLN A N 1
ATOM 1042 C CA . GLN A 1 135 ? -11.684 10.841 28.470 1.00 83.25 135 GLN A CA 1
ATOM 1043 C C . GLN A 1 135 ? -12.828 11.783 28.861 1.00 83.25 135 GLN A C 1
ATOM 1045 O O . GLN A 1 135 ? -12.782 12.341 29.954 1.00 83.25 135 GLN A O 1
ATOM 1050 N N . ASP A 1 136 ? -13.879 11.881 28.046 1.00 87.88 136 ASP A N 1
ATOM 1051 C CA . ASP A 1 136 ? -15.075 12.682 28.341 1.00 87.88 136 ASP A CA 1
ATOM 1052 C C . ASP A 1 136 ? -15.815 12.231 29.618 1.00 87.88 136 ASP A C 1
ATOM 1054 O O . ASP A 1 136 ? -16.555 13.015 30.208 1.00 87.88 136 ASP A O 1
ATOM 1058 N N . ASN A 1 137 ? -15.616 10.982 30.059 1.00 81.00 137 ASN A N 1
ATOM 1059 C CA . ASN A 1 137 ? -16.234 10.418 31.265 1.00 81.00 137 ASN A CA 1
ATOM 1060 C C . ASN A 1 137 ? -15.308 10.446 32.500 1.00 81.00 137 ASN A C 1
ATOM 1062 O O . ASN A 1 137 ? -15.709 10.018 33.586 1.00 81.00 137 ASN A O 1
ATOM 1066 N N . VAL A 1 138 ? -14.061 10.911 32.366 1.00 83.69 138 VAL A N 1
ATOM 1067 C CA . VAL A 1 138 ? -13.115 10.980 33.489 1.00 83.69 138 VAL A CA 1
ATOM 1068 C C . VAL A 1 138 ? -13.344 12.267 34.283 1.00 83.69 138 VAL A C 1
ATOM 1070 O O . VAL A 1 138 ? -13.021 13.365 33.838 1.00 83.69 138 VAL A O 1
ATOM 1073 N N . GLU A 1 139 ? -13.854 12.123 35.504 1.00 83.31 139 GLU A N 1
ATOM 1074 C CA . GLU A 1 139 ? -14.041 13.215 36.464 1.00 83.31 139 GLU A CA 1
ATOM 1075 C C . GLU A 1 139 ? -12.918 13.247 37.527 1.00 83.31 139 GLU A C 1
ATOM 1077 O O . GLU A 1 139 ? -12.263 12.226 37.762 1.00 83.31 139 GLU A O 1
ATOM 1082 N N . PRO A 1 140 ? -12.712 14.365 38.257 1.00 80.56 140 PRO A N 1
ATOM 1083 C CA . PRO A 1 140 ? -11.688 14.460 39.308 1.00 80.56 140 PRO A CA 1
ATOM 1084 C C . PRO A 1 140 ? -11.819 13.424 40.437 1.00 80.56 140 PRO A C 1
ATOM 1086 O O . PRO A 1 140 ? -10.838 13.128 41.111 1.00 80.56 140 PRO A O 1
ATOM 1089 N N . ASN A 1 141 ? -13.019 12.871 40.639 1.00 83.94 141 ASN A N 1
ATOM 1090 C CA . ASN A 1 141 ? -13.320 11.881 41.679 1.00 83.94 141 ASN A CA 1
ATOM 1091 C C . ASN A 1 141 ? -13.369 10.435 41.145 1.00 83.94 141 ASN A C 1
ATOM 1093 O O . ASN A 1 141 ? -13.855 9.548 41.847 1.00 83.94 141 ASN A O 1
ATOM 1097 N N . THR A 1 142 ? -12.910 10.193 39.910 1.00 83.75 142 THR A N 1
ATOM 1098 C CA . THR A 1 142 ? -12.914 8.859 39.286 1.00 83.75 142 THR A CA 1
ATOM 1099 C C . THR A 1 142 ? -12.159 7.859 40.161 1.00 83.75 142 THR A C 1
ATOM 1101 O O . THR A 1 142 ? -10.999 8.076 40.513 1.00 83.75 142 THR A O 1
ATOM 1104 N N . THR A 1 143 ? -12.809 6.749 40.516 1.00 86.31 143 THR A N 1
ATOM 1105 C CA . THR A 1 143 ? -12.197 5.725 41.370 1.00 86.31 143 THR A CA 1
ATOM 1106 C C . THR A 1 143 ? -11.357 4.740 40.558 1.00 86.31 143 THR A C 1
ATOM 1108 O O . THR A 1 143 ? -11.522 4.600 39.347 1.00 86.31 143 THR A O 1
ATOM 1111 N N . GLN A 1 144 ? -10.499 3.969 41.233 1.00 81.88 144 GLN A N 1
ATOM 1112 C CA . GLN A 1 144 ? -9.739 2.889 40.591 1.00 81.88 144 GLN A CA 1
ATOM 1113 C C . GLN A 1 144 ? -10.649 1.861 39.887 1.00 81.88 144 GLN A C 1
ATOM 1115 O O . GLN A 1 144 ? -10.305 1.367 38.817 1.00 81.88 144 GLN A O 1
ATOM 1120 N N . SER A 1 145 ? -11.828 1.573 40.453 1.00 85.12 145 SER A N 1
ATOM 1121 C CA . SER A 1 145 ? -12.804 0.663 39.838 1.00 85.12 145 SER A CA 1
ATOM 1122 C C . SER A 1 145 ? -13.393 1.232 38.545 1.00 85.12 145 SER A C 1
ATOM 1124 O O . SER A 1 145 ? -13.689 0.477 37.620 1.00 85.12 145 SER A O 1
ATOM 1126 N N . ASP A 1 146 ? -13.545 2.552 38.451 1.00 81.31 146 ASP A N 1
ATOM 1127 C CA . ASP A 1 146 ? -14.054 3.200 37.242 1.00 81.31 146 ASP A CA 1
ATOM 1128 C C . ASP A 1 146 ? -12.990 3.235 36.142 1.00 81.31 146 ASP A C 1
ATOM 1130 O O . ASP A 1 146 ? -13.308 2.973 34.985 1.00 81.31 146 ASP A O 1
ATOM 1134 N N . LEU A 1 147 ? -11.711 3.409 36.498 1.00 81.88 147 LEU A N 1
ATOM 1135 C CA . LEU A 1 147 ? -10.597 3.286 35.550 1.00 81.88 147 LEU A CA 1
ATOM 1136 C C . LEU A 1 147 ? -10.528 1.893 34.901 1.00 81.88 147 LEU A C 1
ATOM 1138 O O . LEU A 1 147 ? -10.287 1.783 33.699 1.00 81.88 147 LEU A O 1
ATOM 1142 N N . GLU A 1 148 ? -10.777 0.826 35.664 1.00 84.62 148 GLU A N 1
ATOM 1143 C CA . GLU A 1 148 ? -10.832 -0.541 35.126 1.00 84.62 148 GLU A CA 1
ATOM 1144 C C . GLU A 1 148 ? -12.001 -0.732 34.146 1.00 84.62 148 GLU A C 1
ATOM 1146 O O . GLU A 1 148 ? -11.827 -1.350 33.090 1.00 84.62 148 GLU A O 1
ATOM 1151 N N . LYS A 1 149 ? -13.177 -0.160 34.447 1.00 87.62 149 LYS A N 1
ATOM 1152 C CA . LYS A 1 149 ? -14.327 -0.165 33.524 1.00 87.62 149 LYS A CA 1
ATOM 1153 C C . LYS A 1 149 ? -14.012 0.609 32.247 1.00 87.62 149 LYS A C 1
ATOM 1155 O O . LYS A 1 149 ? -14.219 0.083 31.158 1.00 87.62 149 LYS A O 1
ATOM 1160 N N . TYR A 1 150 ? -13.446 1.805 32.369 1.00 83.50 150 TYR A N 1
ATOM 1161 C CA . TYR A 1 150 ? -13.043 2.646 31.243 1.00 83.50 150 TYR A CA 1
ATOM 1162 C C . TYR A 1 150 ? -12.003 1.971 30.349 1.00 83.50 150 TYR A C 1
ATOM 1164 O O . TYR A 1 150 ? -12.100 2.028 29.122 1.00 83.50 150 TYR A O 1
ATOM 1172 N N . GLN A 1 151 ? -11.051 1.246 30.938 1.00 82.88 151 GLN A N 1
ATOM 1173 C CA . GLN A 1 151 ? -10.102 0.442 30.176 1.00 82.88 151 GLN A CA 1
ATOM 1174 C C . GLN A 1 151 ? -10.797 -0.701 29.418 1.00 82.88 151 GLN A C 1
ATOM 1176 O O . GLN A 1 151 ? -10.467 -0.969 28.259 1.00 82.88 151 GLN A O 1
ATOM 1181 N N . ALA A 1 152 ? -11.758 -1.383 30.047 1.00 86.94 152 ALA A N 1
ATOM 1182 C CA . ALA A 1 152 ? -12.532 -2.433 29.391 1.00 86.94 152 ALA A CA 1
ATOM 1183 C C . ALA A 1 152 ? -13.389 -1.874 28.241 1.00 86.94 152 ALA A C 1
ATOM 1185 O O . ALA A 1 152 ? -13.406 -2.447 27.150 1.00 86.94 152 ALA A O 1
ATOM 1186 N N . GLU A 1 153 ? -14.043 -0.730 28.445 1.00 86.94 153 GLU A N 1
ATOM 1187 C CA . GLU A 1 153 ? -14.829 -0.038 27.420 1.00 86.94 153 GLU A CA 1
ATOM 1188 C C . GLU A 1 153 ? -13.968 0.431 26.243 1.00 86.94 153 GLU A C 1
ATOM 1190 O O . GLU A 1 153 ? -14.351 0.216 25.086 1.00 86.94 153 GLU A O 1
ATOM 1195 N N . LEU A 1 154 ? -12.775 0.979 26.513 1.00 85.44 154 LEU A N 1
ATOM 1196 C CA . LEU A 1 154 ? -11.796 1.306 25.477 1.00 85.44 154 LEU A CA 1
ATOM 1197 C C . LEU A 1 154 ? -11.472 0.070 24.638 1.00 85.44 154 LEU A C 1
ATOM 1199 O O . LEU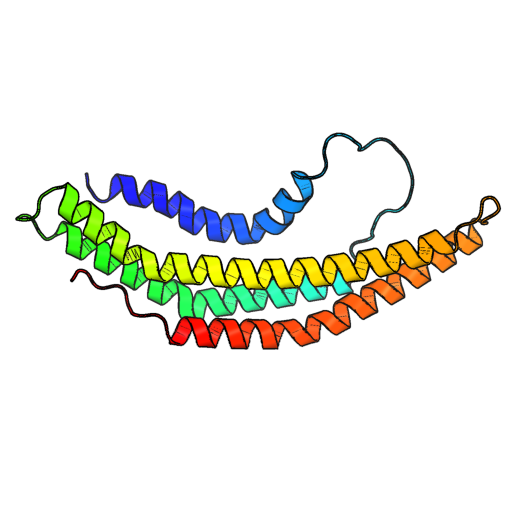 A 1 154 ? -11.563 0.120 23.412 1.00 85.44 154 LEU A O 1
ATOM 1203 N N . ASN A 1 155 ? -11.111 -1.039 25.288 1.00 83.56 155 ASN A N 1
ATOM 1204 C CA . ASN A 1 155 ? -10.719 -2.268 24.602 1.00 83.56 155 ASN A CA 1
ATOM 1205 C C . ASN A 1 155 ? -11.850 -2.782 23.698 1.00 83.56 155 ASN A C 1
ATOM 1207 O O . ASN A 1 155 ? -11.609 -3.123 22.541 1.00 83.56 155 ASN A O 1
ATOM 1211 N N . ILE A 1 156 ? -13.096 -2.764 24.184 1.00 90.38 156 ILE A N 1
ATOM 1212 C CA . ILE A 1 156 ? -14.279 -3.145 23.398 1.00 90.38 156 ILE A CA 1
ATOM 1213 C C . ILE A 1 156 ? -14.467 -2.210 22.195 1.00 90.38 156 ILE A C 1
ATOM 1215 O O . ILE A 1 156 ? -14.784 -2.669 21.094 1.00 90.38 156 ILE A O 1
ATOM 1219 N N . CYS A 1 157 ? -14.291 -0.901 22.383 1.00 88.25 157 CYS A N 1
ATOM 1220 C CA . CYS A 1 157 ? -14.415 0.081 21.310 1.00 88.25 157 CYS A CA 1
ATOM 1221 C C . CYS A 1 157 ? -13.323 -0.100 20.241 1.00 88.25 157 CYS A C 1
ATOM 1223 O O . CYS A 1 157 ? -13.631 -0.182 19.049 1.00 88.25 157 CYS A O 1
ATOM 1225 N N . VAL A 1 158 ? -12.062 -0.249 20.657 1.00 87.75 158 VAL A N 1
ATOM 1226 C CA . VAL A 1 158 ? -10.915 -0.467 19.763 1.00 87.75 158 VAL A CA 1
ATOM 1227 C C . VAL A 1 158 ? -11.053 -1.784 18.999 1.00 87.75 158 VAL A C 1
ATOM 1229 O O . VAL A 1 158 ? -10.791 -1.824 17.794 1.00 87.75 158 VAL A O 1
ATOM 1232 N N . ASP A 1 159 ? -11.534 -2.847 19.643 1.00 88.88 159 ASP A N 1
ATOM 1233 C CA . ASP A 1 159 ? -11.793 -4.120 18.971 1.00 88.88 159 ASP A CA 1
ATOM 1234 C C . ASP A 1 159 ? -12.889 -3.986 17.903 1.00 88.88 159 ASP A C 1
ATOM 1236 O O . ASP A 1 159 ? -12.729 -4.491 16.788 1.00 88.88 159 ASP A O 1
ATOM 1240 N N . LYS A 1 160 ? -13.965 -3.234 18.177 1.00 91.88 160 LYS A N 1
ATOM 1241 C CA . LYS A 1 160 ? -14.988 -2.904 17.165 1.00 91.88 160 LYS A CA 1
ATOM 1242 C C . LYS A 1 160 ? -14.406 -2.092 16.005 1.00 91.88 160 LYS A C 1
ATOM 1244 O O . LYS A 1 160 ? -14.712 -2.395 14.847 1.00 91.88 160 LYS A O 1
ATOM 1249 N N . CYS A 1 161 ? -13.550 -1.107 16.287 1.00 89.06 161 CYS A N 1
ATOM 1250 C CA . CYS A 1 161 ? -12.834 -0.344 15.262 1.00 89.06 161 CYS A CA 1
ATOM 1251 C C . CYS A 1 161 ? -12.008 -1.265 14.359 1.00 89.06 161 CYS A C 1
ATOM 1253 O O . CYS A 1 161 ? -12.126 -1.190 13.134 1.00 89.06 161 CYS A O 1
ATOM 1255 N N . CYS A 1 162 ? -11.217 -2.160 14.951 1.00 89.62 162 CYS A N 1
ATOM 1256 C CA . CYS A 1 162 ? -10.376 -3.103 14.222 1.00 89.62 162 CYS A CA 1
ATOM 1257 C C . CYS A 1 162 ? -11.207 -4.072 13.372 1.00 89.62 162 CYS A C 1
ATOM 1259 O O . CYS A 1 162 ? -10.912 -4.230 12.192 1.00 89.62 162 CYS A O 1
ATOM 1261 N N . ASN A 1 163 ? -12.273 -4.660 13.924 1.00 90.31 163 ASN A N 1
ATOM 1262 C CA . ASN A 1 163 ? -13.151 -5.578 13.188 1.00 90.31 163 ASN A CA 1
ATOM 1263 C C . ASN A 1 163 ? -13.817 -4.891 11.987 1.00 90.31 163 ASN A C 1
ATOM 1265 O O . ASN A 1 163 ? -13.791 -5.420 10.880 1.00 90.31 163 ASN A O 1
ATOM 1269 N N . THR A 1 164 ? -14.321 -3.669 12.175 1.00 91.88 164 THR A N 1
ATOM 1270 C CA . THR A 1 164 ? -14.930 -2.888 11.085 1.00 91.88 164 THR A CA 1
ATOM 1271 C C . THR A 1 164 ? -13.917 -2.576 9.979 1.00 91.88 164 THR A C 1
ATOM 1273 O O . THR A 1 164 ? -14.250 -2.595 8.796 1.00 91.88 164 THR A O 1
ATOM 1276 N N . HIS A 1 165 ? -12.664 -2.285 10.342 1.00 88.94 165 HIS A N 1
ATOM 1277 C CA . HIS A 1 165 ? -11.617 -1.982 9.367 1.00 88.94 165 HIS A CA 1
ATOM 1278 C C . HIS A 1 165 ? -11.037 -3.239 8.708 1.00 88.94 165 HIS A C 1
ATOM 1280 O O . HIS A 1 165 ? -10.693 -3.178 7.529 1.00 88.94 165 HIS A O 1
ATOM 1286 N N . LEU A 1 166 ? -10.994 -4.384 9.395 1.00 90.12 166 LEU A N 1
ATOM 1287 C CA . LEU A 1 166 ? -10.605 -5.672 8.808 1.00 90.12 166 LEU A CA 1
ATOM 1288 C C . LEU A 1 166 ? -11.431 -5.996 7.559 1.00 90.12 166 LEU A C 1
ATOM 1290 O O . LEU A 1 166 ? -10.873 -6.386 6.536 1.00 90.12 166 LEU A O 1
ATOM 1294 N N . GLU A 1 167 ? -12.738 -5.739 7.587 1.00 91.00 167 GLU A N 1
ATOM 1295 C CA . GLU A 1 167 ? -13.632 -5.957 6.439 1.00 91.00 167 GLU A CA 1
ATOM 1296 C C . GLU A 1 167 ? -13.323 -5.056 5.227 1.00 91.00 167 GLU A C 1
ATOM 1298 O O . GLU A 1 167 ? -13.749 -5.328 4.098 1.00 91.00 167 GLU A O 1
ATOM 1303 N N . LEU A 1 168 ? -12.584 -3.962 5.434 1.00 91.50 168 LEU A N 1
ATOM 1304 C CA . LEU A 1 168 ? -12.178 -3.039 4.375 1.00 91.50 168 LEU A CA 1
ATOM 1305 C C . LEU A 1 168 ? -10.861 -3.447 3.715 1.00 91.50 168 LEU A C 1
ATOM 1307 O O . LEU A 1 168 ? -10.620 -3.034 2.576 1.00 91.50 168 LEU A O 1
ATOM 1311 N N . VAL A 1 169 ? -10.041 -4.259 4.391 1.00 90.31 169 VAL A N 1
ATOM 1312 C CA . VAL A 1 169 ? -8.728 -4.684 3.892 1.00 90.31 169 VAL A CA 1
ATOM 1313 C C . VAL A 1 169 ? -8.860 -5.368 2.525 1.00 90.31 169 VAL A C 1
ATOM 1315 O O . VAL A 1 169 ? -8.268 -4.862 1.568 1.00 90.31 169 VAL A O 1
ATOM 1318 N N . PRO A 1 170 ? -9.710 -6.399 2.329 1.00 92.94 170 PRO A N 1
ATOM 1319 C CA . PRO A 1 170 ? -9.832 -7.045 1.021 1.00 92.94 170 PRO A CA 1
ATOM 1320 C C . PRO A 1 170 ? -10.276 -6.076 -0.081 1.00 92.94 170 PRO A C 1
ATOM 1322 O O . PRO A 1 170 ? -9.757 -6.113 -1.195 1.00 92.94 170 PRO A O 1
ATOM 1325 N N . LYS A 1 171 ? -11.201 -5.157 0.231 1.00 92.69 171 LYS A N 1
ATOM 1326 C CA . LYS A 1 171 ? -11.722 -4.167 -0.728 1.00 92.69 171 LYS A CA 1
ATOM 1327 C C . LYS A 1 171 ? -10.627 -3.211 -1.202 1.00 92.69 171 LYS A C 1
ATOM 1329 O O . LYS A 1 171 ? -10.583 -2.877 -2.384 1.00 92.69 171 LYS A O 1
ATOM 1334 N N . MET A 1 172 ? -9.748 -2.784 -0.296 1.00 93.50 172 MET A N 1
ATOM 1335 C CA . MET A 1 172 ? -8.584 -1.961 -0.625 1.00 93.50 172 MET A CA 1
ATOM 1336 C C . MET A 1 172 ? -7.638 -2.700 -1.579 1.00 93.50 172 MET A C 1
ATOM 1338 O O . MET A 1 172 ? -7.290 -2.166 -2.631 1.00 93.50 172 MET A O 1
ATOM 1342 N N . PHE A 1 173 ? -7.299 -3.957 -1.281 1.00 92.19 173 PHE A N 1
ATOM 1343 C CA . PHE A 1 173 ? -6.405 -4.744 -2.138 1.00 92.19 173 PHE A CA 1
ATOM 1344 C C . PHE A 1 173 ? -7.011 -5.093 -3.501 1.00 92.19 173 PHE A C 1
ATOM 1346 O O . PHE A 1 173 ? -6.280 -5.156 -4.487 1.00 92.19 173 PHE A O 1
ATOM 1353 N N . VAL A 1 174 ? -8.333 -5.261 -3.605 1.00 93.25 174 VAL A N 1
ATOM 1354 C CA . VAL A 1 174 ? -9.012 -5.414 -4.905 1.00 93.25 174 VAL A CA 1
ATOM 1355 C C . VAL A 1 174 ? -8.833 -4.163 -5.772 1.00 93.25 174 VAL A C 1
ATOM 1357 O O . VAL A 1 174 ? -8.513 -4.288 -6.955 1.00 93.25 174 VAL A O 1
ATOM 1360 N N . ARG A 1 175 ? -8.978 -2.959 -5.197 1.00 93.06 175 ARG A N 1
ATOM 1361 C CA . ARG A 1 175 ? -8.728 -1.704 -5.929 1.00 93.06 175 ARG A CA 1
ATOM 1362 C C . ARG A 1 175 ? -7.271 -1.586 -6.366 1.00 93.06 175 ARG A C 1
ATOM 1364 O O . ARG A 1 175 ? -7.025 -1.276 -7.527 1.00 93.06 175 ARG A O 1
ATOM 1371 N N . MET A 1 176 ? -6.329 -1.905 -5.474 1.00 92.38 176 MET A N 1
ATOM 1372 C CA . MET A 1 176 ? -4.903 -1.950 -5.810 1.00 92.38 176 MET A CA 1
ATOM 1373 C C . MET A 1 176 ? -4.645 -2.874 -6.997 1.00 92.38 176 MET A C 1
ATOM 1375 O O . MET A 1 176 ? -4.126 -2.423 -8.010 1.00 92.38 176 MET A O 1
ATOM 1379 N N . LYS A 1 177 ? -5.073 -4.139 -6.926 1.00 91.12 177 LYS A N 1
ATOM 1380 C CA . LYS A 1 177 ? -4.870 -5.113 -8.011 1.00 91.12 177 LYS A CA 1
ATOM 1381 C C . LYS A 1 177 ? -5.413 -4.622 -9.353 1.00 91.12 177 LYS A C 1
ATOM 1383 O O . LYS A 1 177 ? -4.742 -4.791 -10.367 1.00 91.12 177 LYS A O 1
ATOM 1388 N N . LYS A 1 178 ? -6.579 -3.967 -9.356 1.00 91.69 178 LYS A N 1
ATOM 1389 C CA . LYS A 1 178 ? -7.147 -3.375 -10.572 1.00 91.69 178 LYS A CA 1
ATOM 1390 C C . LYS A 1 178 ? -6.206 -2.332 -11.185 1.00 91.69 178 LYS A C 1
ATOM 1392 O O . LYS A 1 178 ? -5.854 -2.461 -12.352 1.00 91.69 178 LYS A O 1
ATOM 1397 N N . VAL A 1 179 ? -5.738 -1.368 -10.391 1.00 90.25 179 VAL A N 1
ATOM 1398 C CA . VAL A 1 179 ? -4.786 -0.344 -10.858 1.00 90.25 179 VAL A CA 1
ATOM 1399 C C . VAL A 1 179 ? -3.485 -0.982 -11.354 1.00 90.25 179 VAL A C 1
ATOM 1401 O O . VAL A 1 179 ? -2.970 -0.597 -12.398 1.00 90.25 179 VAL A O 1
ATOM 1404 N N . LEU A 1 180 ? -2.979 -2.002 -10.654 1.00 87.31 180 LEU A N 1
ATOM 1405 C CA . LEU A 1 180 ? -1.763 -2.712 -11.058 1.00 87.31 180 LEU A CA 1
ATOM 1406 C C . LEU A 1 180 ? -1.924 -3.442 -12.400 1.00 87.31 180 LEU A C 1
ATOM 1408 O O . LEU A 1 180 ? -0.972 -3.488 -13.174 1.00 87.31 180 LEU A O 1
ATOM 1412 N N . SER A 1 181 ? -3.108 -3.988 -12.693 1.00 86.44 181 SER A N 1
ATOM 1413 C CA . SER A 1 181 ? -3.381 -4.684 -13.960 1.00 86.44 181 SER A CA 1
ATOM 1414 C C . SER A 1 181 ? -3.452 -3.757 -15.179 1.00 86.44 181 SER A C 1
ATOM 1416 O O . SER A 1 181 ? -3.276 -4.209 -16.307 1.00 86.44 181 SER A O 1
ATOM 1418 N N . GLU A 1 182 ? -3.681 -2.463 -14.955 1.00 88.19 182 GLU A N 1
ATOM 1419 C CA . GLU A 1 182 ? -3.777 -1.443 -16.005 1.00 88.19 182 GLU A CA 1
ATOM 1420 C C . GLU A 1 182 ? -2.414 -0.788 -16.306 1.00 88.19 182 GLU A C 1
ATOM 1422 O O . GLU A 1 182 ? -2.287 -0.004 -17.250 1.00 88.19 182 GLU A O 1
ATOM 1427 N N . VAL A 1 183 ? -1.371 -1.106 -15.530 1.00 87.44 183 VAL A N 1
ATOM 1428 C CA . VAL A 1 183 ? -0.052 -0.488 -15.689 1.00 87.44 183 VAL A CA 1
ATOM 1429 C C . VAL A 1 183 ? 0.675 -1.031 -16.913 1.00 87.44 183 VAL A C 1
ATOM 1431 O O . VAL A 1 183 ? 0.865 -2.234 -17.091 1.00 87.44 183 VAL A O 1
ATOM 1434 N N . LYS A 1 184 ? 1.143 -0.103 -17.752 1.00 83.50 184 LYS A N 1
ATOM 1435 C CA . LYS A 1 184 ? 1.930 -0.410 -18.945 1.00 83.50 184 LYS A CA 1
ATOM 1436 C C . LYS A 1 184 ? 3.283 -1.019 -18.573 1.00 83.50 184 LYS A C 1
ATOM 1438 O O . LYS A 1 184 ? 3.993 -0.509 -17.707 1.00 83.50 184 LYS A O 1
ATOM 1443 N N . GLU A 1 185 ? 3.669 -2.067 -19.295 1.00 86.06 185 GLU A N 1
ATOM 1444 C CA . GLU A 1 185 ? 4.974 -2.698 -19.113 1.00 86.06 185 GLU A CA 1
ATOM 1445 C C . GLU A 1 185 ? 6.134 -1.744 -19.461 1.00 86.06 185 GLU A C 1
ATOM 1447 O O . GLU A 1 185 ? 6.051 -0.999 -20.447 1.00 86.06 185 GLU A O 1
ATOM 1452 N N . PRO A 1 186 ? 7.232 -1.770 -18.685 1.00 85.56 186 PRO A N 1
ATOM 1453 C CA . PRO A 1 186 ? 8.411 -0.961 -18.957 1.00 85.56 186 PRO A CA 1
ATOM 1454 C C . PRO A 1 186 ? 9.071 -1.411 -20.265 1.00 85.56 186 PRO A C 1
ATOM 1456 O O . PRO A 1 186 ? 9.312 -2.599 -20.485 1.00 85.56 186 PRO A O 1
ATOM 1459 N N . SER A 1 187 ? 9.370 -0.449 -21.138 1.00 84.31 187 SER A N 1
ATOM 1460 C CA . SER A 1 187 ? 9.930 -0.685 -22.470 1.00 84.31 187 SER A CA 1
ATOM 1461 C C . SER A 1 187 ? 11.029 0.337 -22.772 1.00 84.31 187 SER A C 1
ATOM 1463 O O . SER A 1 187 ? 10.822 1.512 -22.486 1.00 84.31 187 SER A O 1
ATOM 1465 N N . PRO A 1 188 ? 12.145 -0.069 -23.404 1.00 75.94 188 PRO A N 1
ATOM 1466 C CA . PRO A 1 188 ? 13.291 0.798 -23.698 1.00 75.94 188 PRO A CA 1
ATOM 1467 C C . PRO A 1 188 ? 13.089 1.676 -24.950 1.00 75.94 188 PRO A C 1
ATOM 1469 O O . PRO A 1 188 ? 14.061 1.989 -25.628 1.00 75.94 188 PRO A O 1
ATOM 1472 N N . ARG A 1 189 ? 11.835 1.965 -25.330 1.00 64.00 189 ARG A N 1
ATOM 1473 C CA . ARG A 1 189 ? 11.519 2.635 -26.600 1.00 64.00 189 ARG A CA 1
ATOM 1474 C C . ARG A 1 189 ? 11.575 4.147 -26.437 1.00 64.00 189 ARG A C 1
ATOM 1476 O O . ARG A 1 189 ? 10.948 4.615 -25.465 1.00 64.00 189 ARG A O 1
#

Radius of gyration: 22.8 Å; chains: 1; bounding box: 47×26×72 Å

InterPro domains:
  IPR008560 Protein of unknown function DUF842, eukaryotic [PF05811] (50-178)
  IPR008560 Protein of unknown function DUF842, eukaryotic [PTHR21096] (46-183)

Foldseek 3Di:
DQPVVVVVVVCVVVCCCVCCLVPVVPCVVVVPDDPPPDDDDDDPDCAPLVVVLSVLLSVLVVVCCVPFVVVLVVLLVVQLVVLVVPPVDDPVLSVVLSVQSCVLNVVLVVVLVVLVVVLVVQLVVQLVVLVVVLVVPDDPPQDPVNVVVSVVSSSVSSSVSSVVSSVCSVVSSVVSVVSSVPGDRRHSD